Protein AF-A0A519F3B3-F1 (afdb_monomer)

pLDDT: mean 84.12, std 11.93, range [43.03, 96.81]

Foldseek 3Di:
DQDQLDPVSVVVCVVCVVVVHHDDPVSCVVVVCVVVVVVVVVVVVVVVVVVVCVVCVVVVVVVVVPDCVVVVVVVLVVVLVVQCVPPVDPVSNVVVVVVVVVLVVCVVVVHDVVVVVVCVVVVVVVVSNVVVQCVVVVNDPCSCVVDVVSVVVSVVVVCVVCVVVVVVVVCVVDDPPPPPPPPDDDDD

Mean predicted aligned error: 11.45 Å

Radius of gyration: 26.08 Å; Cα contacts (8 Å, |Δi|>4): 53; chains: 1; bounding box: 52×55×77 Å

Solvent-accessible surface area (backbone atoms only — not comparable to full-atom values): 10985 Å² total; per-residue (Å²): 124,100,68,58,93,41,74,67,51,38,51,52,52,50,52,35,47,75,73,72,43,63,91,54,80,62,35,65,70,78,39,42,69,61,53,52,48,52,54,50,46,53,56,51,46,51,54,51,47,49,54,51,49,67,68,42,47,63,60,58,58,52,59,72,72,54,61,61,86,60,50,52,60,51,51,52,50,52,50,40,51,55,43,25,69,76,74,73,36,73,64,43,38,54,49,50,53,51,52,49,53,51,50,51,51,37,55,75,68,73,45,67,60,67,65,52,54,50,49,58,62,50,45,56,55,50,50,54,51,49,52,50,52,29,62,75,44,77,67,46,74,60,62,56,53,68,39,76,67,46,27,50,53,49,50,51,51,51,50,62,72,43,37,73,58,52,51,53,52,50,52,70,71,49,70,81,78,76,79,87,78,86,84,83,78,81,91,126

Sequence (188 aa)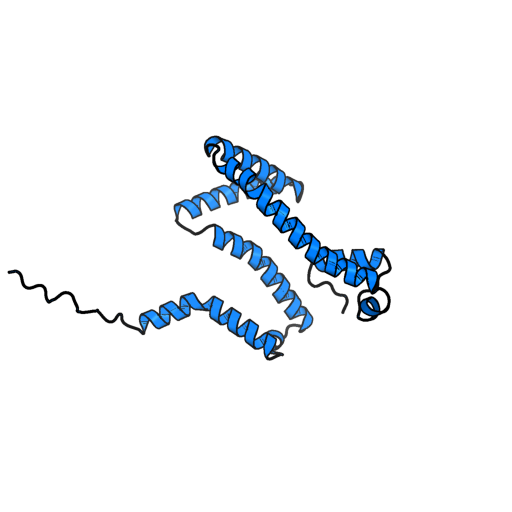:
LGIPGSPTAAVLLGGLLIWGLQPGPLLFTEQKDFVWGLIASMYLGNLAGLIVVLTTVPLFASILRIPFSIIAPIIVVICAIGAYTVHTALLDIWLMMLFGVIGYAFKKLDYPLAPLVLALVLGDKAEDAFRQSMLLSQGELSIMVANPLVGSITGLALILLFWPLISRLLAKVRQPKQNSFAAEQPVD

Structure (mmCIF, N/CA/C/O backbone):
data_AF-A0A519F3B3-F1
#
_entry.id   AF-A0A519F3B3-F1
#
loop_
_atom_site.group_PDB
_atom_site.id
_atom_site.type_symbol
_atom_site.label_atom_id
_atom_site.label_alt_id
_atom_site.label_comp_id
_atom_site.label_asym_id
_atom_site.label_entity_id
_atom_site.label_seq_id
_atom_site.pdbx_PDB_ins_code
_atom_site.Cartn_x
_atom_site.Cartn_y
_atom_site.Cartn_z
_atom_site.occupancy
_atom_site.B_iso_or_equiv
_atom_site.auth_seq_id
_atom_site.auth_comp_id
_atom_site.auth_asym_id
_atom_site.auth_atom_id
_atom_site.pdbx_PDB_model_num
ATOM 1 N N . LEU A 1 1 ? 15.326 -3.153 -22.130 1.00 43.03 1 LEU A N 1
ATOM 2 C CA . LEU A 1 1 ? 14.376 -2.685 -23.165 1.00 43.03 1 LEU A CA 1
ATOM 3 C C . LEU A 1 1 ? 13.486 -1.651 -22.503 1.00 43.03 1 LEU A C 1
ATOM 5 O O . LEU A 1 1 ? 12.912 -2.001 -21.486 1.00 43.03 1 LEU A O 1
ATOM 9 N N . GLY A 1 2 ? 13.428 -0.411 -22.994 1.00 49.38 2 GLY A N 1
ATOM 10 C CA . GLY A 1 2 ? 12.681 0.712 -22.396 1.00 49.38 2 GLY A CA 1
ATOM 11 C C . GLY A 1 2 ? 11.152 0.564 -22.391 1.00 49.38 2 GLY A C 1
ATOM 12 O O . GLY A 1 2 ? 10.451 1.531 -22.659 1.00 49.38 2 GLY A O 1
ATOM 13 N N . ILE A 1 3 ? 10.642 -0.638 -22.121 1.00 60.22 3 ILE A N 1
ATOM 14 C CA . ILE A 1 3 ? 9.231 -0.922 -21.894 1.00 60.22 3 ILE A CA 1
ATOM 15 C C . ILE A 1 3 ? 9.017 -0.817 -20.381 1.00 60.22 3 ILE A C 1
ATOM 17 O O . ILE A 1 3 ? 9.560 -1.638 -19.634 1.00 60.22 3 ILE A O 1
ATOM 21 N N . PRO A 1 4 ? 8.302 0.209 -19.903 1.00 63.72 4 PRO A N 1
ATOM 22 C CA . PRO A 1 4 ? 8.045 0.350 -18.482 1.00 63.72 4 PRO A CA 1
ATOM 23 C C . PRO A 1 4 ? 7.167 -0.806 -17.991 1.00 63.72 4 PRO A C 1
ATOM 25 O O . PRO A 1 4 ? 6.087 -1.042 -18.519 1.00 63.72 4 PRO A O 1
ATOM 28 N N . GLY A 1 5 ? 7.642 -1.519 -16.968 1.00 65.69 5 GLY A N 1
ATOM 29 C CA . GLY A 1 5 ? 6.916 -2.625 -16.327 1.00 65.69 5 GLY A CA 1
ATOM 30 C C . GLY A 1 5 ? 5.916 -2.186 -15.254 1.00 65.69 5 GLY A C 1
ATOM 31 O O . GLY A 1 5 ? 5.376 -3.008 -14.528 1.00 65.69 5 GLY A O 1
ATOM 32 N N . SER A 1 6 ? 5.717 -0.881 -15.081 1.00 76.12 6 SER A N 1
ATOM 33 C CA . SER A 1 6 ? 4.687 -0.336 -14.205 1.00 76.12 6 SER A CA 1
ATOM 34 C C . SER A 1 6 ? 4.333 1.092 -14.632 1.00 76.12 6 SER A C 1
ATOM 36 O O . SER A 1 6 ? 5.176 1.784 -15.217 1.00 76.12 6 SER A O 1
ATOM 38 N N . PRO A 1 7 ? 3.126 1.586 -14.303 1.00 72.69 7 PRO A N 1
ATOM 39 C CA . PRO A 1 7 ? 2.740 2.971 -14.572 1.00 72.69 7 PRO A CA 1
ATOM 40 C C . PRO A 1 7 ? 3.710 3.988 -13.954 1.00 72.69 7 PRO A C 1
ATOM 42 O O . PRO A 1 7 ? 4.046 4.993 -14.571 1.00 72.69 7 PRO A O 1
ATOM 45 N N . THR A 1 8 ? 4.232 3.707 -12.757 1.00 79.50 8 THR A N 1
ATOM 46 C CA . THR A 1 8 ? 5.204 4.579 -12.085 1.00 79.50 8 THR A CA 1
ATOM 47 C C . THR A 1 8 ? 6.551 4.601 -12.802 1.00 79.50 8 THR A C 1
ATOM 49 O O . THR A 1 8 ? 7.133 5.671 -12.973 1.00 79.50 8 THR A O 1
ATOM 52 N N . ALA A 1 9 ? 7.026 3.450 -13.289 1.00 79.25 9 ALA A N 1
ATOM 53 C CA . ALA A 1 9 ? 8.230 3.383 -14.109 1.00 79.25 9 ALA A CA 1
ATOM 54 C C . ALA A 1 9 ? 8.042 4.123 -15.443 1.00 79.25 9 ALA A C 1
ATOM 56 O O . ALA A 1 9 ? 8.971 4.786 -15.895 1.00 79.25 9 ALA A O 1
ATOM 57 N N . ALA A 1 10 ? 6.845 4.071 -16.040 1.00 80.19 10 ALA A N 1
ATOM 58 C CA . ALA A 1 10 ? 6.519 4.808 -17.261 1.00 80.19 10 ALA A CA 1
ATOM 59 C C . ALA A 1 10 ? 6.577 6.324 -17.049 1.00 80.19 10 ALA A C 1
ATOM 61 O O . ALA A 1 10 ? 7.158 7.031 -17.868 1.00 80.19 10 ALA A O 1
ATOM 62 N N . VAL A 1 11 ? 6.033 6.817 -15.932 1.00 81.56 11 VAL A N 1
ATOM 63 C CA . VAL A 1 11 ? 6.078 8.243 -15.576 1.00 81.56 11 VAL A CA 1
ATOM 64 C C . VAL A 1 11 ? 7.511 8.708 -15.321 1.00 81.56 11 VAL A C 1
ATOM 66 O O . VAL A 1 11 ? 7.902 9.754 -15.830 1.00 81.56 11 VAL A O 1
ATOM 69 N N . LEU A 1 12 ? 8.320 7.930 -14.594 1.00 82.88 12 LEU A N 1
ATOM 70 C CA . LEU A 1 12 ? 9.732 8.265 -14.370 1.00 82.88 12 LEU A CA 1
ATOM 71 C C . LEU A 1 12 ? 10.535 8.261 -15.675 1.00 82.88 12 LEU A C 1
ATOM 73 O O . LEU A 1 12 ? 11.340 9.161 -15.903 1.00 82.88 12 LEU A O 1
ATOM 77 N N . LEU A 1 13 ? 10.291 7.282 -16.547 1.00 82.38 13 LEU A N 1
ATOM 78 C CA . LEU A 1 13 ? 10.943 7.182 -17.850 1.00 82.38 13 LEU A CA 1
ATOM 79 C C . LEU A 1 13 ? 10.521 8.338 -18.768 1.00 82.38 13 LEU A C 1
ATOM 81 O O . LEU A 1 13 ? 11.375 8.953 -19.398 1.00 82.38 13 LEU A O 1
ATOM 85 N N . GLY A 1 14 ? 9.236 8.700 -18.774 1.00 80.62 14 GLY A N 1
ATOM 86 C CA . GLY A 1 14 ? 8.726 9.886 -19.461 1.00 80.62 14 GLY A CA 1
ATOM 87 C C . GLY A 1 14 ? 9.339 11.180 -18.925 1.00 80.62 14 GLY A C 1
ATOM 88 O O . GLY A 1 14 ? 9.781 12.014 -19.708 1.00 80.62 14 GLY A O 1
ATOM 89 N N . GLY A 1 15 ? 9.452 11.316 -17.602 1.00 83.69 15 GLY A N 1
ATOM 90 C CA . GLY A 1 15 ? 10.130 12.437 -16.954 1.00 83.69 15 GLY A CA 1
ATOM 91 C C . GLY A 1 15 ? 11.590 12.551 -17.386 1.00 83.69 15 GLY A C 1
ATOM 92 O O . GLY A 1 15 ? 12.006 13.606 -17.839 1.00 83.69 15 GLY A O 1
ATOM 93 N N . LEU A 1 16 ? 12.360 11.465 -17.342 1.00 84.56 16 LEU A N 1
ATOM 94 C CA . LEU A 1 16 ? 13.758 11.460 -17.794 1.00 84.56 16 LEU A CA 1
ATOM 95 C C . LEU A 1 16 ? 13.885 11.873 -19.269 1.00 84.56 16 LEU A C 1
ATOM 97 O O . LEU A 1 16 ? 14.701 12.733 -19.600 1.00 84.56 16 LEU A O 1
ATOM 101 N N . LEU A 1 17 ? 13.026 11.334 -20.138 1.00 83.62 17 LEU A N 1
ATOM 102 C CA . LEU A 1 17 ? 13.028 11.661 -21.565 1.00 83.62 17 LEU A CA 1
ATOM 103 C C . LEU A 1 17 ? 12.669 13.129 -21.846 1.00 83.62 17 LEU A C 1
ATOM 105 O O . LEU A 1 17 ? 13.271 13.723 -22.738 1.00 83.62 17 LEU A O 1
ATOM 109 N N . ILE A 1 18 ? 11.749 13.735 -21.082 1.00 84.12 18 ILE A N 1
ATOM 110 C CA . ILE A 1 18 ? 11.408 15.170 -21.198 1.00 84.12 18 ILE A CA 1
ATOM 111 C C . ILE A 1 18 ? 12.631 16.053 -20.926 1.00 84.12 18 ILE A C 1
ATOM 113 O O . ILE A 1 18 ? 12.808 17.083 -21.571 1.00 84.12 18 ILE A O 1
ATOM 117 N N . TRP A 1 19 ? 13.499 15.635 -20.006 1.00 78.06 19 TRP A N 1
ATOM 118 C CA . TRP A 1 19 ? 14.736 16.341 -19.670 1.00 78.06 19 TRP A CA 1
ATOM 119 C C . TRP A 1 19 ? 15.914 15.954 -20.582 1.00 78.06 19 TRP A C 1
ATOM 121 O O . TRP A 1 19 ? 17.057 16.307 -20.299 1.00 78.06 19 TRP A O 1
ATOM 131 N N . GLY A 1 20 ? 15.656 15.225 -21.675 1.00 78.19 20 GLY A N 1
ATOM 132 C CA . GLY A 1 20 ? 16.677 14.778 -22.628 1.00 78.19 20 GLY A CA 1
ATOM 133 C C . GLY A 1 20 ? 17.597 13.678 -22.088 1.00 78.19 20 GLY A C 1
ATOM 134 O O . GLY A 1 20 ? 18.612 13.364 -22.708 1.00 78.19 20 GLY A O 1
ATOM 135 N N . LEU A 1 21 ? 17.262 13.083 -20.941 1.00 79.56 21 LEU A N 1
ATOM 136 C CA . LEU A 1 21 ? 18.050 12.044 -20.290 1.00 79.56 21 LEU A CA 1
ATOM 137 C C . LEU A 1 21 ? 17.614 10.675 -20.813 1.00 79.56 21 LEU A C 1
ATOM 139 O O . LEU A 1 21 ? 16.520 10.191 -20.517 1.00 79.56 21 LEU A O 1
ATOM 143 N N . GLN A 1 22 ? 18.477 10.033 -21.600 1.00 77.94 22 GLN A N 1
ATOM 144 C CA . GLN A 1 22 ? 18.171 8.731 -22.181 1.00 77.94 22 GLN A CA 1
ATOM 145 C C . GLN A 1 22 ? 18.505 7.609 -21.179 1.00 77.94 22 GLN A C 1
ATOM 147 O O . GLN A 1 22 ? 19.667 7.449 -20.800 1.00 77.94 22 GLN A O 1
ATOM 152 N N . PRO A 1 23 ? 17.516 6.822 -20.719 1.00 70.56 23 PRO A N 1
ATOM 153 C CA . PRO A 1 23 ? 17.745 5.777 -19.729 1.00 70.56 23 PRO A CA 1
ATOM 154 C C . PRO A 1 23 ? 18.608 4.653 -20.318 1.00 70.56 23 PRO A C 1
ATOM 156 O O . PRO A 1 23 ? 18.285 4.070 -21.352 1.00 70.56 23 PRO A O 1
ATOM 159 N N . GLY A 1 24 ? 19.708 4.328 -19.640 1.00 78.25 24 GLY A N 1
ATOM 160 C CA . GLY A 1 24 ? 20.635 3.275 -20.050 1.00 78.25 24 GLY A CA 1
ATOM 161 C C . GLY A 1 24 ? 21.959 3.340 -19.285 1.00 78.25 24 GLY A C 1
ATOM 162 O O . GLY A 1 24 ? 22.147 4.245 -18.471 1.00 78.25 24 GLY A O 1
ATOM 163 N N . PRO A 1 25 ? 22.902 2.417 -19.545 1.00 75.25 25 PRO A N 1
ATOM 164 C CA . PRO A 1 25 ? 24.216 2.415 -18.893 1.00 75.25 25 PRO A CA 1
ATOM 165 C C . PRO A 1 25 ? 24.985 3.729 -19.096 1.00 75.25 25 PRO A C 1
ATOM 167 O O . PRO A 1 25 ? 25.685 4.179 -18.196 1.00 75.25 25 PRO A O 1
ATOM 170 N N . LEU A 1 26 ? 24.782 4.375 -20.252 1.00 79.88 26 LEU A N 1
ATOM 171 C CA . LEU A 1 26 ? 25.375 5.667 -20.604 1.00 79.88 26 LEU A CA 1
ATOM 172 C C . LEU A 1 26 ? 24.904 6.816 -19.698 1.00 79.88 26 LEU A C 1
ATOM 174 O O . LEU A 1 26 ? 25.650 7.760 -19.470 1.00 79.88 26 LEU A O 1
ATOM 178 N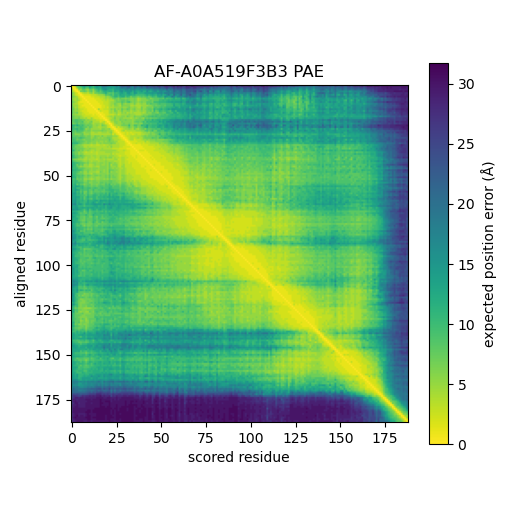 N . LEU A 1 27 ? 23.705 6.733 -19.111 1.00 80.88 27 LEU A N 1
ATOM 179 C CA . LEU A 1 27 ? 23.217 7.757 -18.182 1.00 80.88 27 LEU A CA 1
ATOM 180 C C . LEU A 1 27 ? 24.086 7.829 -16.917 1.00 80.88 27 LEU A C 1
ATOM 182 O O . LEU A 1 27 ? 24.347 8.908 -16.394 1.00 80.88 27 LEU A O 1
ATOM 186 N N . PHE A 1 28 ? 24.586 6.679 -16.458 1.00 79.94 28 PHE A N 1
ATOM 187 C CA . PHE A 1 28 ? 25.476 6.588 -15.299 1.00 79.94 28 PHE A CA 1
ATOM 188 C C . PHE A 1 28 ? 26.890 7.102 -15.597 1.00 79.94 28 PHE A C 1
ATOM 190 O O . PHE A 1 28 ? 27.638 7.389 -14.663 1.00 79.94 28 PHE A O 1
ATOM 197 N N . THR A 1 29 ? 27.279 7.211 -16.872 1.00 81.38 29 THR A N 1
ATOM 198 C CA . THR A 1 29 ? 28.599 7.716 -17.273 1.00 81.38 29 THR A CA 1
ATOM 199 C C . THR A 1 29 ? 28.565 9.194 -17.637 1.00 81.38 29 THR A C 1
ATOM 201 O O . THR A 1 29 ? 29.433 9.933 -17.175 1.00 81.38 29 THR A O 1
ATOM 204 N N . GLU A 1 30 ? 27.561 9.616 -18.407 1.00 83.25 30 GLU A N 1
ATOM 205 C CA . GLU A 1 30 ? 27.404 10.984 -18.920 1.00 83.25 30 GLU A CA 1
ATOM 206 C C . GLU A 1 30 ? 26.783 11.934 -17.884 1.00 83.25 30 GLU A C 1
ATOM 208 O O . GLU A 1 30 ? 27.134 13.106 -17.829 1.00 83.25 30 GLU A O 1
ATOM 213 N N . GLN A 1 31 ? 25.869 11.444 -17.037 1.00 83.25 31 GLN A N 1
ATOM 214 C CA . GLN A 1 31 ? 25.042 12.268 -16.140 1.00 83.25 31 GLN A CA 1
ATOM 215 C C . GLN A 1 31 ? 25.157 11.801 -14.678 1.00 83.25 31 GLN A C 1
ATOM 217 O O . GLN A 1 31 ? 24.166 11.557 -13.984 1.00 83.25 31 GLN A O 1
ATOM 222 N N . LYS A 1 32 ? 26.402 11.664 -14.200 1.00 83.38 32 LYS A N 1
ATOM 223 C CA . LYS A 1 32 ? 26.739 11.143 -12.860 1.00 83.38 32 LYS A CA 1
ATOM 224 C C . LYS A 1 32 ? 26.100 11.938 -11.724 1.00 83.38 32 LYS A C 1
ATOM 226 O O . LYS A 1 32 ? 25.520 11.330 -10.827 1.00 83.38 32 LYS A O 1
ATOM 231 N N . ASP A 1 33 ? 26.185 13.265 -11.772 1.00 85.81 33 ASP A N 1
ATOM 232 C CA . ASP A 1 33 ? 25.675 14.134 -10.704 1.00 85.81 33 ASP A CA 1
ATOM 233 C C . ASP A 1 33 ? 24.156 14.028 -10.561 1.00 85.81 33 ASP A C 1
ATOM 235 O O . ASP A 1 33 ? 23.635 13.958 -9.449 1.00 85.81 33 ASP A O 1
ATOM 239 N N . PHE A 1 34 ? 23.437 13.929 -11.682 1.00 86.12 34 PHE A N 1
ATOM 240 C CA . PHE A 1 34 ? 21.991 13.739 -11.671 1.00 86.12 34 PHE A CA 1
ATOM 241 C C . PHE A 1 34 ? 21.604 12.382 -11.073 1.00 86.12 34 PHE A C 1
ATOM 243 O O . PHE A 1 34 ? 20.753 12.316 -10.187 1.00 86.12 34 PHE A O 1
ATOM 250 N N . VAL A 1 35 ? 22.236 11.293 -11.524 1.00 86.12 35 VAL A N 1
ATOM 251 C CA . VAL A 1 35 ? 21.897 9.939 -11.062 1.00 86.12 35 VAL A CA 1
ATOM 252 C C . VAL A 1 35 ? 22.221 9.760 -9.579 1.00 86.12 35 VAL A C 1
ATOM 254 O O . VAL A 1 35 ? 21.376 9.284 -8.819 1.00 86.12 35 VAL A O 1
ATOM 257 N N . TRP A 1 36 ? 23.411 10.174 -9.139 1.00 88.25 36 TRP A N 1
ATOM 258 C CA . TRP A 1 36 ? 23.784 10.092 -7.726 1.00 88.25 36 TRP A CA 1
ATOM 259 C C . TRP A 1 36 ? 22.993 11.071 -6.859 1.00 88.25 36 TRP A C 1
ATOM 261 O O . TRP A 1 36 ? 22.637 10.715 -5.737 1.00 88.25 36 TRP A O 1
ATOM 271 N N . GLY A 1 37 ? 22.634 12.246 -7.381 1.00 89.94 37 GLY A N 1
ATOM 272 C CA . GLY A 1 37 ? 21.720 13.178 -6.724 1.00 89.94 37 GLY A CA 1
ATOM 273 C C . GLY A 1 37 ? 20.314 12.599 -6.540 1.00 89.94 37 GLY A C 1
ATOM 274 O O . GLY A 1 37 ? 19.732 12.737 -5.465 1.00 89.94 37 GLY A O 1
ATOM 275 N N . LEU A 1 38 ? 19.785 11.888 -7.542 1.00 87.50 38 LEU A N 1
ATOM 276 C CA . LEU A 1 38 ? 18.494 11.196 -7.465 1.00 87.50 38 LEU A CA 1
ATOM 277 C C . LEU A 1 38 ? 18.524 10.046 -6.447 1.00 87.50 38 LEU A C 1
ATOM 279 O O . LEU A 1 38 ? 17.603 9.898 -5.646 1.00 87.50 38 LEU A O 1
ATOM 283 N N . ILE A 1 39 ? 19.592 9.245 -6.444 1.00 89.31 39 ILE A N 1
ATOM 284 C CA . ILE A 1 39 ? 19.761 8.164 -5.464 1.00 89.31 39 ILE A CA 1
ATOM 285 C C . ILE A 1 39 ? 19.872 8.754 -4.051 1.00 89.31 39 ILE A C 1
ATOM 287 O O . ILE A 1 39 ? 19.152 8.327 -3.147 1.00 89.31 39 ILE A O 1
ATOM 291 N N . ALA A 1 40 ? 20.721 9.766 -3.856 1.00 93.06 40 ALA A N 1
ATOM 292 C CA . ALA A 1 40 ? 20.903 10.428 -2.567 1.00 93.06 40 ALA A CA 1
ATOM 293 C C . ALA A 1 40 ? 19.609 11.092 -2.065 1.00 93.06 40 ALA A C 1
ATOM 295 O O . ALA A 1 40 ? 19.294 10.989 -0.878 1.00 93.06 40 ALA A O 1
ATOM 296 N N . SER A 1 41 ? 18.824 11.717 -2.950 1.00 93.06 41 SER A N 1
ATOM 297 C CA . SER A 1 41 ? 17.543 12.330 -2.583 1.00 93.06 41 SER A CA 1
ATOM 298 C C . SER A 1 41 ? 16.499 11.297 -2.168 1.00 93.06 41 SER A C 1
ATOM 300 O O . SER A 1 41 ? 15.707 11.579 -1.274 1.00 93.06 41 SER A O 1
ATOM 302 N N . MET A 1 42 ? 16.528 10.080 -2.720 1.00 91.19 42 MET A N 1
ATOM 303 C CA . MET A 1 42 ? 15.652 8.993 -2.277 1.00 91.19 42 MET A CA 1
ATOM 304 C C . MET A 1 42 ? 15.979 8.554 -0.840 1.00 91.19 42 MET A C 1
ATOM 306 O O . MET A 1 42 ? 15.074 8.350 -0.029 1.00 91.19 42 MET A O 1
ATOM 310 N N . TYR A 1 43 ? 17.265 8.463 -0.484 1.00 95.06 43 TYR A N 1
ATOM 311 C CA . TYR A 1 43 ? 17.681 8.176 0.895 1.00 95.06 43 TYR A CA 1
ATOM 312 C C . TYR A 1 43 ? 17.341 9.320 1.852 1.00 95.06 43 TYR A C 1
ATOM 314 O O . TYR A 1 43 ? 16.779 9.084 2.924 1.00 95.06 43 TYR A O 1
ATOM 322 N N . LEU A 1 44 ? 17.630 10.559 1.454 1.00 96.19 44 LEU A N 1
ATOM 323 C CA . LEU A 1 44 ? 17.318 11.742 2.252 1.00 96.19 44 LEU A CA 1
ATOM 324 C C . LEU A 1 44 ? 15.802 11.916 2.418 1.00 96.19 44 LEU A C 1
ATOM 326 O O . LEU A 1 44 ? 15.339 12.239 3.507 1.00 96.19 44 LEU A O 1
ATOM 330 N N . GLY A 1 45 ? 15.027 11.620 1.376 1.00 95.75 45 GLY A N 1
ATOM 331 C CA . GLY A 1 45 ? 13.568 11.614 1.388 1.00 95.75 45 GLY A CA 1
ATOM 332 C C . GLY A 1 45 ? 12.993 10.575 2.346 1.00 95.75 45 GLY A C 1
ATOM 333 O O . GLY A 1 45 ? 12.065 10.892 3.083 1.00 95.75 45 GLY A O 1
ATOM 334 N N . ASN A 1 46 ? 13.576 9.374 2.423 1.00 95.75 46 ASN A N 1
ATOM 335 C CA . ASN A 1 46 ? 13.187 8.383 3.433 1.00 95.75 46 ASN A CA 1
ATOM 336 C C . ASN A 1 46 ? 13.490 8.865 4.859 1.00 95.75 46 ASN 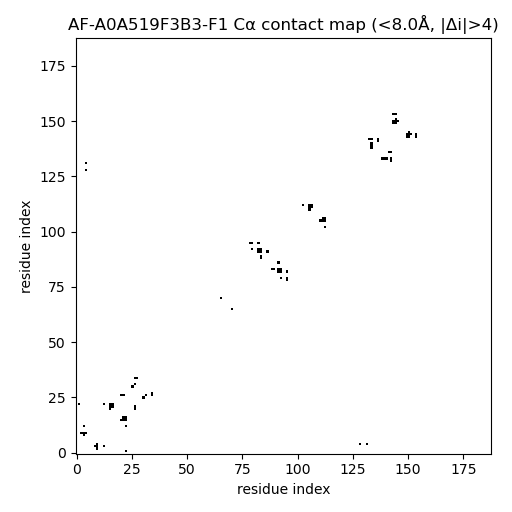A C 1
ATOM 338 O O . ASN A 1 46 ? 12.670 8.674 5.755 1.00 95.75 46 ASN A O 1
ATOM 342 N N . LEU A 1 47 ? 14.633 9.523 5.075 1.00 96.75 47 LEU A N 1
ATOM 343 C CA . LEU A 1 47 ? 14.986 10.078 6.383 1.00 96.75 47 LEU A CA 1
ATOM 344 C C . LEU A 1 47 ? 14.050 11.229 6.784 1.00 96.75 47 LEU A C 1
ATOM 346 O O . LEU A 1 47 ? 13.538 11.255 7.902 1.00 96.75 47 LEU A O 1
ATOM 350 N N . ALA A 1 48 ? 13.777 12.151 5.861 1.00 96.75 48 ALA A N 1
ATOM 351 C CA . ALA A 1 48 ? 12.808 13.222 6.062 1.00 96.75 48 ALA A CA 1
ATOM 352 C C . ALA A 1 48 ? 11.399 12.657 6.301 1.00 96.75 48 ALA A C 1
ATOM 354 O O . ALA A 1 48 ? 10.707 13.083 7.223 1.00 96.75 48 ALA A O 1
ATOM 355 N N . GLY A 1 49 ? 11.002 11.647 5.525 1.00 96.31 49 GLY A N 1
ATOM 356 C CA . GLY A 1 49 ? 9.740 10.932 5.679 1.00 96.31 49 GLY A CA 1
ATOM 357 C C . GLY A 1 49 ? 9.611 10.286 7.053 1.00 96.31 49 GLY A C 1
ATOM 358 O O . GLY A 1 49 ? 8.575 10.435 7.693 1.00 96.31 49 GLY A O 1
ATOM 359 N N . LEU A 1 50 ? 10.671 9.652 7.560 1.00 96.19 50 LEU A N 1
ATOM 360 C CA . LEU A 1 50 ? 10.703 9.102 8.915 1.00 96.19 50 LEU A CA 1
ATOM 361 C C . LEU A 1 50 ? 10.444 10.190 9.965 1.00 96.19 50 LEU A C 1
ATOM 363 O O . LEU A 1 50 ? 9.609 9.995 10.845 1.00 96.19 50 LEU A O 1
ATOM 367 N N . ILE A 1 51 ? 11.107 11.344 9.856 1.00 96.81 51 ILE A N 1
ATOM 368 C CA . ILE A 1 51 ? 10.909 12.471 10.782 1.00 96.81 51 ILE A CA 1
ATOM 369 C C . ILE A 1 51 ? 9.456 12.965 10.722 1.00 96.81 51 ILE A C 1
ATOM 371 O O . ILE A 1 51 ? 8.813 13.128 11.762 1.00 96.81 51 ILE A O 1
ATOM 375 N N . VAL A 1 52 ? 8.910 13.157 9.519 1.00 96.62 52 VAL A N 1
ATOM 376 C CA . VAL A 1 52 ? 7.522 13.605 9.314 1.00 96.62 52 VAL A CA 1
ATOM 377 C C . VAL A 1 52 ? 6.523 12.594 9.878 1.00 96.62 52 VAL A C 1
ATOM 379 O O . VAL A 1 52 ? 5.589 12.975 10.582 1.00 96.62 52 VAL A O 1
ATOM 382 N N . VAL A 1 53 ? 6.725 11.299 9.636 1.00 95.94 53 VAL A N 1
ATOM 383 C CA . VAL A 1 53 ? 5.862 10.245 10.181 1.00 95.94 53 VAL A CA 1
ATOM 384 C C . VAL A 1 53 ? 5.924 10.252 11.707 1.00 95.94 53 VAL A C 1
ATOM 386 O O . VAL A 1 53 ? 4.878 10.348 12.342 1.00 95.94 53 VAL A O 1
ATOM 389 N N . LEU A 1 54 ? 7.114 10.234 12.314 1.00 95.38 54 LEU A N 1
ATOM 390 C CA . LEU A 1 54 ? 7.260 10.207 13.776 1.00 95.38 54 LEU A CA 1
ATOM 391 C C . LEU A 1 54 ? 6.639 11.435 14.458 1.00 95.38 54 LEU A C 1
ATOM 393 O O . LEU A 1 54 ? 6.008 11.305 15.506 1.00 95.38 54 LEU A O 1
ATOM 397 N N . THR A 1 55 ? 6.772 12.614 13.849 1.00 95.19 55 THR A N 1
ATOM 398 C CA . THR A 1 55 ? 6.179 13.861 14.363 1.00 95.19 55 THR A CA 1
ATOM 399 C C . THR A 1 55 ? 4.663 13.930 14.172 1.00 95.19 55 THR A C 1
ATOM 401 O O . THR A 1 55 ? 3.974 14.499 15.017 1.00 95.19 55 THR A O 1
ATOM 404 N N . THR A 1 56 ? 4.116 13.314 13.118 1.00 95.38 56 THR A N 1
ATOM 405 C CA . THR A 1 56 ? 2.674 13.375 12.803 1.00 95.38 56 THR A CA 1
ATOM 406 C C . THR A 1 56 ? 1.869 12.224 13.422 1.00 95.38 56 THR A C 1
ATOM 408 O O . THR A 1 56 ? 0.679 12.382 13.695 1.00 95.38 56 THR A O 1
ATOM 411 N N . VAL A 1 57 ? 2.488 11.078 13.729 1.00 95.44 57 VAL A N 1
ATOM 412 C CA . VAL A 1 57 ? 1.850 9.951 14.443 1.00 95.44 57 VAL A CA 1
ATOM 413 C C . VAL A 1 57 ? 1.041 10.377 15.682 1.00 95.44 57 VAL A C 1
ATOM 415 O O . VAL A 1 57 ? -0.109 9.943 15.784 1.00 95.44 57 VAL A O 1
ATOM 418 N N . PRO A 1 58 ? 1.536 11.232 16.606 1.00 91.19 58 PRO A N 1
ATOM 419 C CA . PRO A 1 58 ? 0.738 11.651 17.761 1.00 91.19 58 PRO A CA 1
ATOM 420 C C . PRO A 1 58 ? -0.504 12.467 17.373 1.00 91.19 58 PRO A C 1
ATOM 422 O O . PRO A 1 58 ? -1.538 12.352 18.034 1.00 91.19 58 PRO A O 1
ATOM 425 N N . LEU A 1 59 ? -0.438 13.247 16.288 1.00 91.88 59 LEU A N 1
ATOM 426 C CA . LEU A 1 59 ? -1.583 14.001 15.777 1.00 91.88 59 LEU A CA 1
ATOM 427 C C . LEU A 1 59 ? -2.674 13.047 15.273 1.00 91.88 59 LEU A C 1
ATOM 429 O O . LEU A 1 59 ? -3.831 13.166 15.677 1.00 91.88 59 LEU A O 1
ATOM 433 N N . PHE A 1 60 ? -2.302 12.053 14.462 1.00 88.56 60 PHE A N 1
ATOM 434 C CA . PHE A 1 60 ? -3.241 11.040 13.968 1.00 88.56 60 PHE A CA 1
ATOM 435 C C . PHE A 1 60 ? -3.801 10.163 15.092 1.00 88.56 60 PHE A C 1
ATOM 437 O O . PHE A 1 60 ? -4.994 9.861 15.104 1.00 88.56 60 PHE A O 1
ATOM 444 N N . ALA A 1 61 ? -2.977 9.810 16.081 1.00 89.31 61 ALA A N 1
ATOM 445 C CA . ALA A 1 61 ? -3.426 9.063 17.253 1.00 89.31 61 ALA A CA 1
ATOM 446 C C . ALA A 1 61 ? -4.468 9.839 18.080 1.00 89.31 61 ALA A C 1
ATOM 448 O O . ALA A 1 61 ? -5.351 9.232 18.685 1.00 89.31 61 ALA A O 1
ATOM 449 N N . SER A 1 62 ? -4.407 11.175 18.085 1.00 89.06 62 SER A N 1
ATOM 450 C CA . SER A 1 62 ? -5.401 12.016 18.761 1.00 89.06 62 SER A CA 1
ATOM 451 C C . SER A 1 62 ? -6.784 11.944 18.098 1.00 89.06 62 SER A C 1
ATOM 453 O O . SER A 1 62 ? -7.796 11.931 18.795 1.00 89.06 62 SER A O 1
ATOM 455 N N . ILE A 1 63 ? -6.850 11.804 16.767 1.00 88.25 63 ILE A N 1
ATOM 456 C CA . ILE A 1 63 ? -8.120 11.694 16.022 1.00 88.25 63 ILE A CA 1
ATOM 457 C C . ILE A 1 63 ? -8.920 10.464 16.474 1.00 88.25 63 ILE A C 1
ATOM 459 O O . ILE A 1 63 ? -10.139 10.538 16.597 1.00 88.25 63 ILE A O 1
ATOM 463 N N . LEU A 1 64 ? -8.244 9.360 16.811 1.00 85.81 64 LEU A N 1
ATOM 464 C CA . LEU A 1 64 ? -8.878 8.132 17.311 1.00 85.81 64 LEU A CA 1
ATOM 465 C C . LEU A 1 64 ? -9.582 8.307 18.670 1.00 85.81 64 LEU A C 1
ATOM 467 O O . LEU A 1 64 ? -10.364 7.443 19.057 1.00 85.81 64 LEU A O 1
ATOM 471 N N . ARG A 1 65 ? -9.325 9.403 19.399 1.00 88.38 65 ARG A N 1
ATOM 472 C CA . ARG A 1 65 ? -10.002 9.711 20.672 1.00 88.38 65 ARG A CA 1
ATOM 473 C C . ARG A 1 65 ? -11.397 10.313 20.479 1.00 88.38 65 ARG A C 1
ATOM 475 O O . ARG A 1 65 ? -12.156 10.390 21.442 1.00 88.38 65 ARG A O 1
ATOM 482 N N . ILE A 1 66 ? -11.735 10.762 19.269 1.00 91.69 66 ILE A N 1
ATOM 483 C CA . ILE A 1 66 ? -13.052 11.325 18.951 1.00 91.69 66 ILE A CA 1
ATOM 484 C C . ILE A 1 66 ? -14.084 10.177 18.935 1.00 91.69 66 ILE A C 1
ATOM 486 O O . ILE A 1 66 ? -13.782 9.080 18.460 1.00 91.69 66 ILE A O 1
ATOM 490 N N . PRO A 1 67 ? -15.313 10.373 19.451 1.00 91.38 67 PRO A N 1
ATOM 491 C CA . PRO A 1 67 ? -16.325 9.321 19.449 1.00 91.38 67 PRO A CA 1
ATOM 492 C C . PRO A 1 67 ? -16.639 8.833 18.028 1.00 91.38 67 PRO A C 1
ATOM 494 O O . PRO A 1 67 ? -16.827 9.627 17.101 1.00 91.38 67 PRO A O 1
ATOM 497 N N . PHE A 1 68 ? -16.776 7.512 17.872 1.00 88.12 68 PHE A N 1
ATOM 498 C CA . PHE A 1 68 ? -17.017 6.856 16.579 1.00 88.12 68 PHE A CA 1
ATOM 499 C C . PHE A 1 68 ? -18.255 7.398 15.847 1.00 88.12 68 PHE A C 1
ATOM 501 O O . PHE A 1 68 ? -18.262 7.463 14.622 1.00 88.12 68 PHE A O 1
ATOM 508 N N . SER A 1 69 ? -19.267 7.866 16.587 1.00 93.19 69 SER A N 1
ATOM 509 C CA . SER A 1 69 ? -20.475 8.479 16.019 1.00 93.19 69 SER A CA 1
ATOM 510 C C . SER A 1 69 ? -20.205 9.745 15.195 1.00 93.19 69 SER A C 1
ATOM 512 O O . SER A 1 69 ? -21.036 10.095 14.363 1.00 93.19 69 SER A O 1
ATOM 514 N N . ILE A 1 70 ? -19.079 10.431 15.419 1.00 91.94 70 ILE A N 1
ATOM 515 C CA . ILE A 1 70 ? -18.672 11.624 14.660 1.00 91.94 70 ILE A CA 1
ATOM 516 C C . ILE A 1 70 ? -17.659 11.245 13.577 1.00 91.94 70 ILE A C 1
ATOM 518 O O . ILE A 1 70 ? -17.759 11.711 12.445 1.00 91.94 70 ILE A O 1
ATOM 522 N N . ILE A 1 71 ? -16.701 10.368 13.893 1.00 91.62 71 ILE A N 1
ATOM 523 C CA . ILE A 1 71 ? -15.671 9.957 12.930 1.00 91.62 71 ILE A CA 1
ATOM 524 C C . ILE A 1 71 ? -16.297 9.203 11.747 1.00 91.62 71 ILE A C 1
ATOM 526 O O . ILE A 1 71 ? -15.956 9.474 10.599 1.00 91.62 71 ILE A O 1
ATOM 530 N N . ALA A 1 72 ? -17.223 8.275 12.005 1.00 90.56 72 ALA A N 1
ATOM 531 C CA . ALA A 1 72 ? -17.823 7.438 10.969 1.00 90.56 72 ALA A CA 1
ATOM 532 C C . ALA A 1 72 ? -18.478 8.236 9.820 1.00 90.56 72 ALA A C 1
ATOM 534 O O . ALA A 1 72 ? -18.116 7.982 8.670 1.00 90.56 72 ALA A O 1
ATOM 535 N N . PRO A 1 73 ? -19.377 9.216 10.060 1.00 92.50 73 PRO A N 1
ATOM 536 C CA . PRO A 1 73 ? -19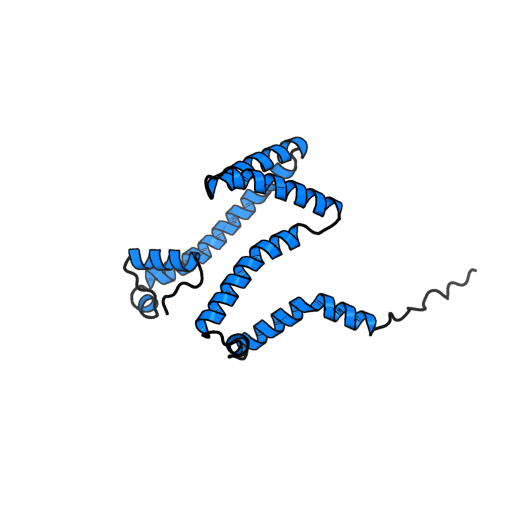.957 10.003 8.972 1.00 92.50 73 PRO A CA 1
ATOM 537 C C . PRO A 1 73 ? -18.915 10.851 8.231 1.00 92.50 73 PRO A C 1
ATOM 539 O O . PRO A 1 73 ? -19.003 10.977 7.012 1.00 92.50 73 PRO A O 1
ATOM 542 N N . ILE A 1 74 ? -17.894 11.373 8.922 1.00 94.00 74 ILE A N 1
ATOM 543 C CA . ILE A 1 74 ? -16.800 12.119 8.279 1.00 94.00 74 ILE A CA 1
ATOM 544 C C . ILE A 1 74 ? -16.018 11.212 7.320 1.00 94.00 74 ILE A C 1
ATOM 546 O O . ILE A 1 74 ? -15.780 11.600 6.178 1.00 94.00 74 ILE A O 1
ATOM 550 N N . ILE A 1 75 ? -15.669 9.991 7.747 1.00 92.94 75 ILE A N 1
ATOM 551 C CA . ILE A 1 75 ? -15.005 8.998 6.887 1.00 92.94 75 ILE A CA 1
ATOM 552 C C . ILE A 1 75 ? -15.865 8.711 5.653 1.00 92.94 75 ILE A C 1
ATOM 554 O O . ILE A 1 75 ? -15.344 8.741 4.544 1.00 92.94 75 ILE A O 1
ATOM 558 N N . VAL A 1 76 ? -17.170 8.476 5.821 1.00 92.88 76 VAL A N 1
ATOM 559 C CA . VAL A 1 76 ? -18.077 8.172 4.699 1.00 92.88 76 VAL A CA 1
ATOM 560 C C . VAL A 1 76 ? -18.119 9.317 3.685 1.00 92.88 76 VAL A C 1
ATOM 562 O O . VAL A 1 76 ? -18.035 9.061 2.486 1.00 92.88 76 VAL A O 1
ATOM 565 N N . VAL A 1 77 ? -18.187 10.571 4.142 1.00 94.12 77 VAL A N 1
ATOM 566 C CA . VAL A 1 77 ? -18.162 11.744 3.250 1.00 94.12 77 VAL A CA 1
ATOM 567 C C . VAL A 1 77 ? -16.830 11.841 2.505 1.00 94.12 77 VAL A C 1
ATOM 569 O O . VAL A 1 77 ? -16.825 12.022 1.289 1.00 94.12 77 VAL A O 1
ATOM 572 N N . ILE A 1 78 ? -15.703 11.675 3.200 1.00 94.44 78 ILE A N 1
ATOM 573 C CA . ILE A 1 78 ? -14.371 11.716 2.576 1.00 94.44 78 ILE A CA 1
ATOM 574 C C . ILE A 1 78 ? -14.213 10.581 1.555 1.00 94.44 78 ILE A C 1
ATOM 576 O O . ILE A 1 78 ? -13.714 10.815 0.455 1.00 94.44 78 ILE A O 1
ATOM 580 N N . CYS A 1 79 ? -14.672 9.370 1.877 1.00 92.25 79 CYS A N 1
ATOM 581 C CA . CYS A 1 79 ? -14.662 8.236 0.956 1.00 92.25 79 CYS A CA 1
ATOM 582 C C . CYS A 1 79 ? -15.542 8.489 -0.274 1.00 92.25 79 CYS A C 1
ATOM 584 O O . CYS A 1 79 ? -15.119 8.161 -1.380 1.00 92.25 79 CYS A O 1
ATOM 586 N N . ALA A 1 80 ? -16.716 9.105 -0.109 1.00 92.62 80 ALA A N 1
ATOM 587 C CA . ALA A 1 80 ? -17.599 9.441 -1.225 1.00 92.62 80 ALA A CA 1
ATOM 588 C C . ALA A 1 80 ? -16.966 10.484 -2.159 1.00 92.62 80 ALA A C 1
ATOM 590 O O . ALA A 1 80 ? -17.012 10.321 -3.378 1.00 92.62 80 ALA A O 1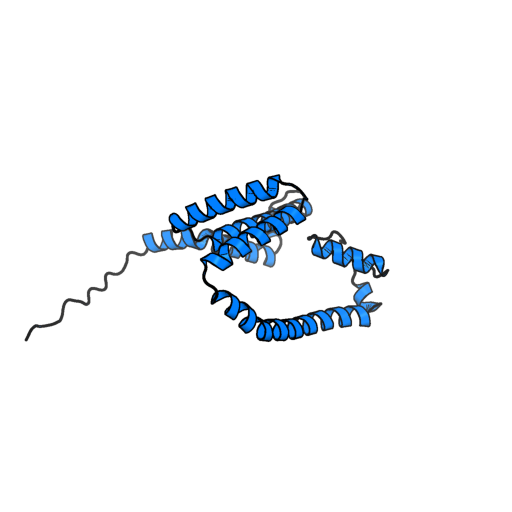
ATOM 591 N N . ILE A 1 81 ? -16.319 11.513 -1.596 1.00 93.69 81 ILE A N 1
ATOM 592 C CA . ILE A 1 81 ? -15.550 12.496 -2.374 1.00 93.69 81 ILE A CA 1
ATOM 593 C C . ILE A 1 81 ? -14.413 11.789 -3.118 1.00 93.69 81 ILE A C 1
ATOM 595 O O . ILE A 1 81 ? -14.279 11.961 -4.326 1.00 93.69 81 ILE A O 1
ATOM 599 N N . GLY A 1 82 ? -13.635 10.952 -2.425 1.00 91.38 82 GLY A N 1
ATOM 600 C CA . GLY A 1 82 ? -12.530 10.205 -3.025 1.00 91.38 82 GLY A CA 1
ATOM 601 C C . GLY A 1 82 ? -12.984 9.316 -4.185 1.00 91.38 82 GLY A C 1
ATOM 602 O O . GLY A 1 82 ? -12.425 9.414 -5.273 1.00 91.38 82 GLY A O 1
ATOM 603 N N . ALA A 1 83 ? -14.041 8.524 -3.992 1.00 91.31 83 ALA A N 1
ATOM 604 C CA . ALA A 1 83 ? -14.612 7.673 -5.036 1.00 91.31 83 ALA A CA 1
ATOM 605 C C . ALA A 1 83 ? -15.073 8.495 -6.249 1.00 91.31 83 ALA A C 1
ATOM 607 O O . ALA A 1 83 ? -14.764 8.153 -7.387 1.00 91.31 83 ALA A O 1
ATOM 608 N N . TYR A 1 84 ? -15.736 9.628 -6.009 1.00 91.81 84 TYR A N 1
ATOM 609 C CA . TYR A 1 84 ? -16.197 10.500 -7.084 1.00 91.81 84 TYR A CA 1
ATOM 610 C C . TYR A 1 84 ? -15.042 11.143 -7.866 1.00 91.81 84 TYR A C 1
ATOM 612 O O . TYR A 1 84 ? -15.133 11.277 -9.080 1.00 91.81 84 TYR A O 1
ATOM 620 N N . THR A 1 85 ? -13.937 11.518 -7.213 1.00 91.94 85 THR A N 1
ATOM 621 C CA . THR A 1 85 ? -12.830 12.229 -7.885 1.00 91.94 85 THR A CA 1
ATOM 622 C C . THR A 1 85 ? -12.062 11.409 -8.922 1.00 91.94 85 THR A C 1
ATOM 624 O O . THR A 1 85 ? -11.422 12.006 -9.783 1.00 91.94 85 THR A O 1
ATOM 627 N N . VAL A 1 86 ? -12.115 10.072 -8.876 1.00 85.69 86 VAL A N 1
ATOM 628 C CA . VAL A 1 86 ? -11.322 9.227 -9.788 1.00 85.69 86 VAL A CA 1
ATOM 629 C C . VAL A 1 86 ? -11.918 9.213 -11.196 1.00 85.69 86 VAL A C 1
ATOM 631 O O . VAL A 1 86 ? -11.207 9.481 -12.162 1.00 85.69 86 VAL A O 1
ATOM 634 N N . HIS A 1 87 ? -13.221 8.942 -11.319 1.00 86.19 87 HIS A N 1
ATOM 635 C CA . HIS A 1 87 ? -13.898 8.834 -12.620 1.00 86.19 87 HIS A CA 1
ATOM 636 C C . HIS A 1 87 ? -15.014 9.865 -12.823 1.00 86.19 87 HIS A C 1
ATOM 638 O O . HIS A 1 87 ? -15.666 9.861 -13.864 1.00 86.19 87 HIS A O 1
ATOM 644 N N . THR A 1 88 ? -15.253 10.756 -11.851 1.00 88.94 88 THR A N 1
ATOM 645 C CA . THR A 1 88 ? -16.356 11.740 -11.871 1.00 88.94 88 THR A CA 1
ATOM 646 C C . THR A 1 88 ? -17.720 11.075 -12.121 1.00 88.94 88 THR A C 1
ATOM 648 O O . THR A 1 88 ? -18.600 11.627 -12.779 1.00 88.94 88 THR A O 1
ATOM 651 N N . ALA A 1 89 ? -17.901 9.852 -11.614 1.00 90.38 89 ALA A N 1
ATOM 652 C CA . ALA A 1 89 ? -19.084 9.034 -11.846 1.00 90.38 89 ALA A CA 1
ATOM 653 C C . ALA A 1 89 ? -19.870 8.825 -10.546 1.00 90.38 89 ALA A C 1
ATOM 655 O O . ALA A 1 89 ? -19.328 8.393 -9.531 1.00 90.38 89 ALA A O 1
ATOM 656 N N . LEU A 1 90 ? -21.186 9.064 -10.582 1.00 90.88 90 LEU A N 1
ATOM 657 C CA . LEU A 1 90 ? -22.071 8.782 -9.439 1.00 90.88 90 LEU A CA 1
ATOM 658 C C . LEU A 1 90 ? -22.184 7.280 -9.134 1.00 90.88 90 LEU A C 1
ATOM 660 O O . LEU A 1 90 ? -22.511 6.902 -8.009 1.00 90.88 90 LEU A O 1
ATOM 664 N N . LEU A 1 91 ? -21.904 6.425 -10.122 1.00 93.19 91 LEU A N 1
ATOM 665 C CA . LEU A 1 91 ? -21.894 4.972 -9.959 1.00 93.19 91 LEU A CA 1
ATOM 666 C C . LEU A 1 91 ? -20.848 4.528 -8.923 1.00 93.19 91 LEU A C 1
ATOM 668 O O . LEU A 1 91 ? -21.132 3.633 -8.130 1.00 93.19 91 LEU A O 1
ATOM 672 N N . ASP A 1 92 ? -19.700 5.205 -8.852 1.00 90.94 92 ASP A N 1
ATOM 673 C CA . ASP A 1 92 ? -18.626 4.884 -7.905 1.00 90.94 92 ASP A CA 1
ATOM 674 C C . ASP A 1 92 ? -19.069 5.113 -6.452 1.00 90.94 92 ASP A C 1
ATOM 676 O O . ASP A 1 92 ? -18.708 4.346 -5.560 1.00 90.94 92 ASP A O 1
ATOM 680 N N . ILE A 1 93 ? -19.934 6.106 -6.209 1.00 92.25 93 ILE A N 1
ATOM 681 C CA . ILE A 1 93 ? -20.530 6.362 -4.888 1.00 92.25 93 ILE A CA 1
ATOM 682 C C . ILE A 1 93 ? -21.517 5.246 -4.515 1.00 92.25 93 ILE A C 1
ATOM 684 O O . ILE A 1 93 ? -21.516 4.763 -3.381 1.00 92.25 93 ILE A O 1
ATOM 688 N N . TRP A 1 94 ? -22.347 4.799 -5.463 1.00 93.06 94 TRP A N 1
ATOM 689 C CA . TRP A 1 94 ? -23.264 3.676 -5.241 1.00 93.06 94 TRP A CA 1
ATOM 690 C C . TRP A 1 94 ? -22.516 2.374 -4.955 1.00 93.06 94 TRP A C 1
ATOM 692 O O . TRP A 1 94 ? -22.876 1.657 -4.018 1.00 93.06 94 TRP A O 1
ATOM 702 N N . LEU A 1 95 ? -21.449 2.094 -5.707 1.00 92.69 95 LEU A N 1
ATOM 703 C CA . LEU A 1 95 ? -20.570 0.955 -5.449 1.00 92.69 95 LEU A CA 1
ATOM 704 C C . LEU A 1 95 ? -19.888 1.077 -4.085 1.00 92.69 95 LEU A C 1
ATOM 706 O O . LEU A 1 95 ? -19.883 0.108 -3.331 1.00 92.69 95 LEU A O 1
ATOM 710 N N . MET A 1 96 ? -19.375 2.256 -3.726 1.00 93.25 96 MET A N 1
ATOM 711 C CA . MET A 1 96 ? -18.779 2.503 -2.409 1.00 93.25 96 MET A CA 1
ATOM 712 C C . MET A 1 96 ? -19.761 2.169 -1.279 1.00 93.25 96 MET A C 1
ATOM 714 O O . MET A 1 96 ? -19.398 1.466 -0.335 1.00 93.25 96 MET A O 1
ATOM 718 N N . MET A 1 97 ? -21.013 2.624 -1.384 1.00 93.19 97 MET A N 1
ATOM 719 C CA . MET A 1 97 ? -22.053 2.319 -0.396 1.00 93.19 97 MET A CA 1
ATOM 720 C C . MET A 1 97 ? -22.374 0.820 -0.353 1.00 93.19 97 MET A C 1
ATOM 722 O O . MET A 1 97 ? -22.426 0.239 0.733 1.00 93.19 97 MET A O 1
ATOM 726 N N . LEU A 1 98 ? -22.532 0.176 -1.514 1.00 94.88 98 LEU A N 1
ATOM 727 C CA . LEU A 1 98 ? -22.791 -1.263 -1.618 1.00 94.88 98 LEU A CA 1
ATOM 728 C C . LEU A 1 98 ? -21.670 -2.088 -0.969 1.00 94.88 98 LEU A C 1
ATOM 730 O O . LEU A 1 98 ? -21.936 -2.925 -0.106 1.00 94.88 98 LEU A O 1
ATOM 734 N N . PHE A 1 99 ? -20.414 -1.828 -1.333 1.00 92.00 99 PHE A N 1
ATOM 735 C CA . PHE A 1 99 ? -19.256 -2.516 -0.763 1.00 92.00 99 PHE A CA 1
ATOM 736 C C . PHE A 1 99 ? -19.032 -2.170 0.714 1.00 92.00 99 PHE A C 1
ATOM 738 O O . PHE A 1 99 ? -18.567 -3.024 1.467 1.00 92.00 99 PHE A O 1
ATOM 745 N N . GLY A 1 100 ? -19.433 -0.980 1.168 1.00 91.81 100 GLY A N 1
ATOM 746 C CA . GLY A 1 100 ? -19.478 -0.633 2.590 1.00 91.81 100 GLY A CA 1
ATOM 747 C C . GLY A 1 100 ? -20.448 -1.520 3.380 1.00 91.81 100 GLY A C 1
ATOM 748 O O . GLY A 1 100 ? -20.092 -2.040 4.442 1.00 91.81 100 GLY A O 1
ATOM 749 N N . VAL A 1 101 ? -21.645 -1.768 2.838 1.00 93.56 101 VAL A N 1
ATOM 750 C CA . VAL A 1 101 ? -22.632 -2.689 3.434 1.00 93.56 101 VAL A CA 1
ATOM 751 C C . VAL A 1 101 ? -22.129 -4.137 3.407 1.00 93.56 101 VAL A C 1
ATOM 753 O O . VAL A 1 101 ? -22.239 -4.839 4.415 1.00 93.56 101 VAL A O 1
ATOM 756 N N . ILE A 1 102 ? -21.518 -4.579 2.303 1.00 93.50 102 ILE A N 1
ATOM 757 C CA . ILE A 1 102 ? -20.895 -5.912 2.206 1.00 93.50 102 ILE A CA 1
ATOM 758 C C . ILE A 1 102 ? -19.776 -6.061 3.247 1.00 93.50 102 ILE A C 1
ATOM 760 O O . ILE A 1 102 ? -19.713 -7.069 3.953 1.00 93.50 102 ILE A O 1
ATOM 764 N N . GLY A 1 103 ? -18.931 -5.041 3.410 1.00 90.94 103 GLY A N 1
ATOM 765 C CA . GLY A 1 103 ? -17.879 -5.020 4.426 1.00 90.94 103 GLY A CA 1
ATOM 766 C C . GLY A 1 103 ? -18.435 -5.123 5.849 1.00 90.94 103 GLY A C 1
ATOM 767 O O . GLY A 1 103 ? -17.893 -5.860 6.674 1.00 90.94 103 GLY A O 1
ATOM 768 N N . TYR A 1 104 ? -19.558 -4.459 6.138 1.00 90.44 104 TYR A N 1
ATOM 769 C CA . TYR A 1 104 ? -20.257 -4.618 7.416 1.00 90.44 104 TYR A CA 1
ATOM 770 C C . TYR A 1 104 ? -20.772 -6.054 7.621 1.00 90.44 104 TYR A C 1
ATOM 772 O O . TYR A 1 104 ? -20.625 -6.606 8.715 1.00 90.44 104 TYR A O 1
ATOM 780 N N . ALA A 1 105 ? -21.311 -6.691 6.577 1.00 93.31 105 ALA A N 1
ATOM 781 C CA . ALA A 1 105 ? -21.744 -8.087 6.642 1.00 93.31 105 ALA A CA 1
ATOM 782 C C . ALA A 1 105 ? -20.569 -9.042 6.922 1.00 93.31 105 ALA A C 1
ATOM 784 O O . ALA A 1 105 ? -20.670 -9.892 7.805 1.00 93.31 105 ALA A O 1
ATOM 785 N N . PHE A 1 106 ? -19.428 -8.862 6.251 1.00 91.69 106 PHE A N 1
ATOM 786 C CA . PHE A 1 106 ? -18.210 -9.639 6.510 1.00 91.69 106 PHE A CA 1
ATOM 787 C C . PHE A 1 106 ? -17.658 -9.430 7.919 1.00 91.69 106 PHE A C 1
ATOM 789 O O . PHE A 1 106 ? -17.239 -10.400 8.548 1.00 91.69 106 PHE A O 1
ATOM 796 N N . LYS A 1 107 ? -17.739 -8.207 8.457 1.00 88.50 107 LYS A N 1
ATOM 797 C CA . LYS A 1 107 ? -17.398 -7.939 9.860 1.00 88.50 107 LYS A CA 1
ATOM 798 C C . LYS A 1 107 ? -18.298 -8.713 10.827 1.00 88.50 107 LYS A C 1
ATOM 800 O O . LYS A 1 107 ? -17.808 -9.217 11.828 1.00 88.50 107 LYS A O 1
ATOM 805 N N . LYS A 1 108 ? -19.601 -8.809 10.539 1.00 90.00 108 LYS A N 1
ATOM 806 C CA . LYS A 1 108 ? -20.569 -9.554 11.367 1.00 90.00 108 LYS A CA 1
ATOM 807 C C . LYS A 1 108 ? -20.367 -11.073 11.305 1.00 90.00 108 LYS A C 1
ATOM 809 O O . LYS A 1 108 ? -20.783 -11.777 12.214 1.00 90.00 108 LYS A O 1
ATOM 814 N N . LEU A 1 109 ? -19.754 -11.560 10.231 1.00 92.12 109 LEU A N 1
ATOM 815 C CA . LEU A 1 109 ? -19.417 -12.965 10.006 1.00 92.12 109 LEU A CA 1
ATOM 816 C C . LEU A 1 109 ? -17.991 -13.321 10.484 1.00 92.12 109 LEU A C 1
ATOM 818 O O . LEU A 1 109 ? -17.497 -14.392 10.147 1.00 92.12 109 LEU A O 1
ATOM 822 N N . ASP A 1 110 ? -17.324 -12.421 11.218 1.00 88.25 110 ASP A N 1
ATOM 823 C CA . ASP A 1 110 ? -15.951 -12.577 11.722 1.00 88.25 110 ASP A CA 1
ATOM 824 C C . ASP A 1 110 ? -14.889 -12.836 10.633 1.00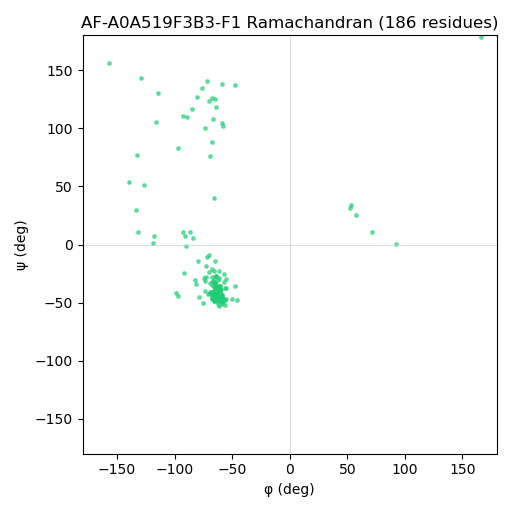 88.25 110 ASP A C 1
ATOM 826 O O . ASP A 1 110 ? -13.815 -13.384 10.894 1.00 88.25 110 ASP A O 1
ATOM 830 N N . TYR A 1 111 ? -15.140 -12.391 9.394 1.00 87.19 111 TYR A N 1
ATOM 831 C CA . TYR A 1 111 ? -14.117 -12.426 8.353 1.00 87.19 111 TYR A CA 1
ATOM 832 C C . TYR A 1 111 ? -13.095 -11.299 8.558 1.00 87.19 111 TYR A C 1
ATOM 834 O O . TYR A 1 111 ? -13.470 -10.136 8.757 1.00 87.19 111 TYR A O 1
ATOM 842 N N . PRO A 1 112 ? -11.788 -11.592 8.443 1.00 87.06 112 PRO A N 1
ATOM 843 C CA . PRO A 1 112 ? -10.757 -10.579 8.574 1.00 87.06 112 PRO A CA 1
ATOM 844 C C . PRO A 1 112 ? -10.744 -9.689 7.319 1.00 87.06 112 PRO A C 1
ATOM 846 O O . PRO A 1 112 ? -10.186 -10.040 6.279 1.00 87.06 112 PRO A O 1
ATOM 849 N N . LEU A 1 113 ? -11.363 -8.510 7.426 1.00 87.50 113 LEU A N 1
ATOM 850 C CA . LEU A 1 113 ? -11.491 -7.542 6.328 1.00 87.50 113 LEU A CA 1
ATOM 851 C C . LEU A 1 113 ? -10.137 -7.070 5.777 1.00 87.50 113 LEU A C 1
ATOM 853 O O . LEU A 1 113 ? -9.991 -6.908 4.570 1.00 87.50 113 LEU A O 1
ATOM 857 N N . ALA A 1 114 ? -9.145 -6.860 6.648 1.00 88.25 114 ALA A N 1
ATOM 858 C CA . ALA A 1 114 ? -7.840 -6.336 6.244 1.00 88.25 114 ALA A CA 1
ATOM 859 C C . ALA A 1 114 ? -7.106 -7.266 5.249 1.00 88.25 114 ALA A C 1
ATOM 861 O O . ALA A 1 114 ? -6.769 -6.799 4.163 1.00 88.25 114 ALA A O 1
ATOM 862 N N . PRO A 1 115 ? -6.922 -8.574 5.526 1.00 87.44 115 PRO A N 1
ATOM 863 C CA . PRO A 1 115 ? -6.405 -9.529 4.544 1.00 87.44 115 PRO A CA 1
ATOM 864 C C . PRO A 1 115 ? -7.202 -9.595 3.239 1.00 87.44 115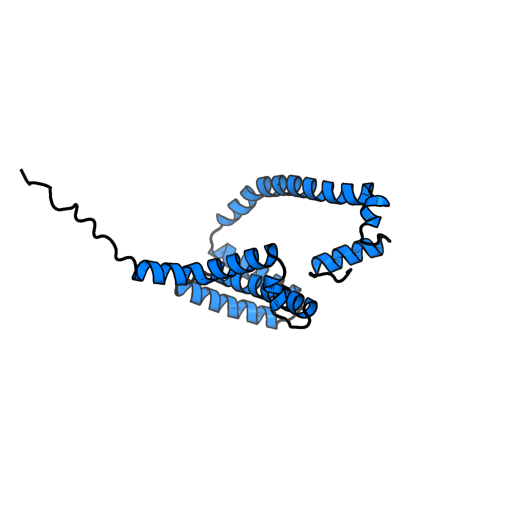 PRO A C 1
ATOM 866 O O . PRO A 1 115 ? -6.602 -9.728 2.179 1.00 87.44 115 PRO A O 1
ATOM 869 N N . LEU A 1 116 ? -8.534 -9.488 3.298 1.00 89.00 116 LEU A N 1
ATOM 870 C CA . LEU A 1 116 ? -9.387 -9.563 2.108 1.00 89.00 116 LEU A CA 1
ATOM 871 C C . LEU A 1 116 ? -9.176 -8.362 1.175 1.00 89.00 116 LEU A C 1
ATOM 873 O O . LEU A 1 116 ? -8.990 -8.542 -0.026 1.00 89.00 116 LEU A O 1
ATOM 877 N N . VAL A 1 117 ? -9.142 -7.146 1.726 1.00 88.44 117 VAL A N 1
ATOM 878 C CA . VAL A 1 117 ? -8.857 -5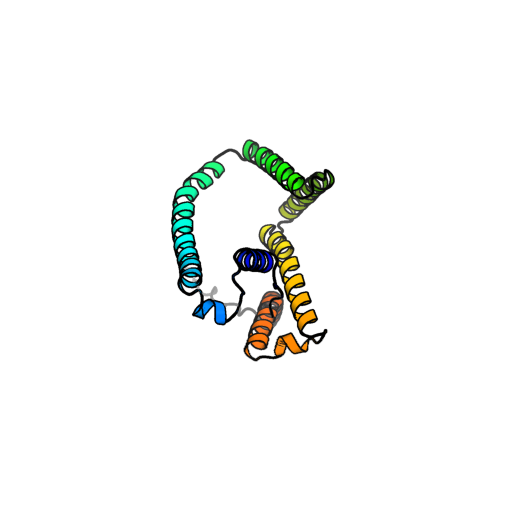.927 0.951 1.00 88.44 117 VAL A CA 1
ATOM 879 C C . VAL A 1 117 ? -7.431 -5.954 0.400 1.00 88.44 117 VAL A C 1
ATOM 881 O O . VAL A 1 117 ? -7.219 -5.614 -0.762 1.00 88.44 117 VAL A O 1
ATOM 884 N N . LEU A 1 118 ? -6.458 -6.407 1.198 1.00 89.12 118 LEU A N 1
ATOM 885 C CA . LEU A 1 118 ? -5.081 -6.578 0.730 1.00 89.12 118 LEU A CA 1
ATOM 886 C C . LEU A 1 118 ? -5.006 -7.574 -0.431 1.00 89.12 118 LEU A C 1
ATOM 888 O O . LEU A 1 118 ? -4.370 -7.270 -1.432 1.00 89.12 118 LEU A O 1
ATOM 892 N N . ALA A 1 119 ? -5.684 -8.720 -0.340 1.00 88.56 119 ALA A N 1
ATOM 893 C CA . ALA A 1 119 ? -5.721 -9.706 -1.417 1.00 88.56 119 ALA A CA 1
ATOM 894 C C . ALA A 1 119 ? -6.348 -9.141 -2.700 1.00 88.56 119 ALA A C 1
ATOM 896 O O . ALA A 1 119 ? -5.825 -9.385 -3.782 1.00 88.56 119 ALA A O 1
ATOM 897 N N . LEU A 1 120 ? -7.419 -8.349 -2.587 1.00 88.81 120 LEU A N 1
ATOM 898 C CA . LEU A 1 120 ? -8.070 -7.710 -3.733 1.00 88.81 120 LEU A CA 1
ATOM 899 C C . LEU A 1 120 ? -7.131 -6.724 -4.450 1.00 88.81 120 LEU A C 1
ATOM 901 O O . LEU A 1 120 ? -6.997 -6.776 -5.668 1.00 88.81 120 LEU A O 1
ATOM 905 N N . VAL A 1 121 ? -6.450 -5.853 -3.699 1.00 87.06 121 VAL A N 1
ATOM 906 C CA . VAL A 1 121 ? -5.556 -4.829 -4.271 1.00 87.06 121 VAL A CA 1
ATOM 907 C C . VAL A 1 121 ? -4.252 -5.433 -4.796 1.00 87.06 121 VAL A C 1
ATOM 909 O O . VAL A 1 121 ? -3.747 -5.015 -5.838 1.00 87.06 121 VAL A O 1
ATOM 912 N N . LEU A 1 122 ? -3.675 -6.398 -4.075 1.00 87.75 122 LEU A N 1
ATOM 913 C CA . LEU A 1 122 ? -2.442 -7.062 -4.504 1.00 87.75 122 LEU A CA 1
ATOM 914 C C . LEU A 1 122 ? -2.696 -8.046 -5.648 1.00 87.75 122 LEU A C 1
ATOM 916 O O . LEU A 1 122 ? -1.791 -8.253 -6.448 1.00 87.75 122 LEU A O 1
ATOM 920 N N . GLY A 1 123 ? -3.893 -8.633 -5.733 1.00 89.75 123 GLY A N 1
ATOM 921 C CA . GLY A 1 123 ? -4.270 -9.572 -6.789 1.00 89.75 123 GLY A CA 1
ATOM 922 C C . GLY A 1 123 ? -4.191 -8.946 -8.178 1.00 89.75 123 GLY A C 1
ATOM 923 O O . GLY A 1 123 ? -3.572 -9.526 -9.060 1.00 89.75 123 GLY A O 1
ATOM 924 N N . ASP A 1 124 ? -4.714 -7.730 -8.337 1.00 87.56 124 ASP A N 1
ATOM 925 C CA . ASP A 1 124 ? -4.625 -6.961 -9.587 1.00 87.56 124 ASP A CA 1
ATOM 926 C C . ASP A 1 124 ? -3.164 -6.741 -10.018 1.00 87.56 124 ASP A C 1
ATOM 928 O O . ASP A 1 124 ? -2.757 -7.075 -11.127 1.00 87.56 124 ASP A O 1
ATOM 932 N N . LYS A 1 125 ? -2.311 -6.313 -9.078 1.00 85.56 125 LYS A N 1
ATOM 933 C CA . LYS A 1 125 ? -0.871 -6.138 -9.335 1.00 85.56 125 LYS A CA 1
ATOM 934 C C . LYS A 1 125 ? -0.152 -7.451 -9.640 1.00 85.56 125 LYS A C 1
ATOM 936 O O . LYS A 1 125 ? 0.819 -7.454 -10.396 1.00 85.56 125 LYS A O 1
ATOM 941 N N . ALA A 1 126 ? -0.579 -8.545 -9.015 1.00 87.19 126 ALA A N 1
ATOM 942 C CA . ALA A 1 126 ? -0.029 -9.869 -9.267 1.00 87.19 126 ALA A CA 1
ATOM 943 C C . ALA A 1 126 ? -0.407 -10.364 -10.671 1.00 87.19 126 ALA A C 1
ATOM 945 O O . ALA A 1 126 ? 0.456 -10.903 -11.362 1.00 87.19 126 ALA A O 1
ATOM 946 N N . GLU A 1 127 ? -1.646 -10.129 -11.108 1.00 89.31 127 GLU A N 1
ATOM 947 C CA . GLU A 1 127 ? -2.123 -10.456 -12.455 1.00 89.31 127 GLU A CA 1
ATOM 948 C C . GLU A 1 127 ? -1.402 -9.623 -13.521 1.00 89.31 127 GLU A C 1
ATOM 950 O O . GLU A 1 127 ? -0.908 -10.182 -14.498 1.00 89.31 127 GLU A O 1
ATOM 955 N N . ASP A 1 128 ? -1.244 -8.315 -13.306 1.00 86.81 128 ASP A N 1
ATOM 956 C CA . ASP A 1 128 ? -0.472 -7.443 -14.200 1.00 86.81 128 ASP A CA 1
ATOM 957 C C . ASP A 1 128 ? 0.966 -7.944 -14.376 1.00 86.81 128 ASP A C 1
ATOM 959 O O . ASP A 1 128 ? 1.465 -8.072 -15.500 1.00 86.81 128 ASP A O 1
ATOM 963 N N . ALA A 1 129 ? 1.630 -8.275 -13.264 1.00 85.12 129 ALA A N 1
ATOM 964 C CA . ALA A 1 129 ? 2.986 -8.809 -13.286 1.00 85.12 129 ALA A CA 1
ATOM 965 C C . ALA A 1 129 ? 3.047 -10.171 -13.998 1.00 85.12 129 ALA A C 1
ATOM 967 O O . ALA A 1 129 ? 3.940 -10.394 -14.818 1.00 85.12 129 ALA A O 1
ATOM 968 N N . PHE A 1 130 ? 2.085 -11.062 -13.740 1.00 85.94 130 PHE A N 1
ATOM 969 C CA . PHE A 1 130 ? 1.991 -12.362 -14.401 1.00 85.94 130 PHE A CA 1
ATOM 970 C C . PHE A 1 130 ? 1.775 -12.215 -15.911 1.00 85.94 130 PHE A C 1
ATOM 972 O O . PHE A 1 130 ? 2.510 -12.804 -16.709 1.00 85.94 130 PHE A O 1
ATOM 979 N N . ARG A 1 131 ? 0.828 -11.367 -16.321 1.00 86.56 131 ARG A N 1
ATOM 980 C CA . ARG A 1 131 ? 0.543 -11.064 -17.725 1.00 86.56 131 ARG A CA 1
ATOM 981 C C . ARG A 1 131 ? 1.763 -10.473 -18.417 1.00 86.56 131 ARG A C 1
ATOM 983 O O . ARG A 1 131 ? 2.081 -10.868 -19.538 1.00 86.56 131 ARG A O 1
ATOM 990 N N . GLN A 1 132 ? 2.477 -9.569 -17.756 1.00 83.81 132 GLN A N 1
ATOM 991 C CA . GLN A 1 132 ? 3.717 -9.008 -18.281 1.00 83.81 132 GLN A CA 1
ATOM 992 C C . GLN A 1 132 ? 4.795 -10.085 -18.468 1.00 83.81 132 GLN A C 1
ATOM 994 O O . GLN A 1 132 ? 5.433 -10.126 -19.521 1.00 83.81 132 GLN A O 1
ATOM 999 N N . SER A 1 133 ? 4.988 -10.977 -17.494 1.00 84.81 133 SER A N 1
ATOM 1000 C CA . SER A 1 133 ? 5.920 -12.106 -17.621 1.00 84.81 133 SER A CA 1
ATOM 1001 C C . SER A 1 133 ? 5.540 -13.042 -18.773 1.00 84.81 133 SER A C 1
ATOM 1003 O O . SER A 1 133 ? 6.410 -13.439 -19.548 1.00 84.81 133 SER A O 1
ATOM 1005 N N . MET A 1 134 ? 4.250 -13.336 -18.945 1.00 85.62 134 MET A N 1
ATOM 1006 C CA . MET A 1 134 ? 3.740 -14.163 -20.044 1.00 85.62 134 MET A CA 1
ATOM 1007 C C . MET A 1 134 ? 3.959 -13.510 -21.413 1.00 85.62 134 MET A C 1
ATOM 1009 O O . MET A 1 134 ? 4.365 -14.188 -22.356 1.00 85.62 134 MET A O 1
ATOM 1013 N N . LEU A 1 135 ? 3.750 -12.195 -21.528 1.00 85.94 135 LEU A N 1
ATOM 1014 C CA . LEU A 1 135 ? 4.024 -11.444 -22.758 1.00 85.94 135 LEU A CA 1
ATOM 1015 C C . LEU A 1 135 ? 5.516 -11.450 -23.111 1.00 85.94 135 LEU A C 1
ATOM 1017 O O . LEU A 1 135 ? 5.867 -11.611 -24.279 1.00 85.94 135 LEU A O 1
ATOM 1021 N N . LEU A 1 136 ? 6.393 -11.322 -22.111 1.00 82.50 136 LEU A N 1
ATOM 1022 C CA . LEU A 1 136 ? 7.844 -11.413 -22.306 1.00 82.50 136 LEU A CA 1
ATOM 1023 C C . LEU A 1 136 ? 8.282 -12.810 -22.767 1.00 82.50 136 LEU A C 1
ATOM 1025 O O . LEU A 1 136 ? 9.212 -12.916 -23.563 1.00 82.50 136 LEU A O 1
ATOM 1029 N N . SER A 1 137 ? 7.603 -13.862 -22.302 1.00 82.88 137 SER A N 1
ATOM 1030 C CA . SER A 1 137 ? 7.895 -15.255 -22.664 1.00 82.88 137 SER A CA 1
ATOM 1031 C C . SER A 1 137 ? 7.118 -15.778 -23.874 1.00 82.88 137 SER A C 1
ATOM 1033 O O . SER A 1 137 ? 7.137 -16.980 -24.130 1.00 82.88 137 SER A O 1
ATOM 103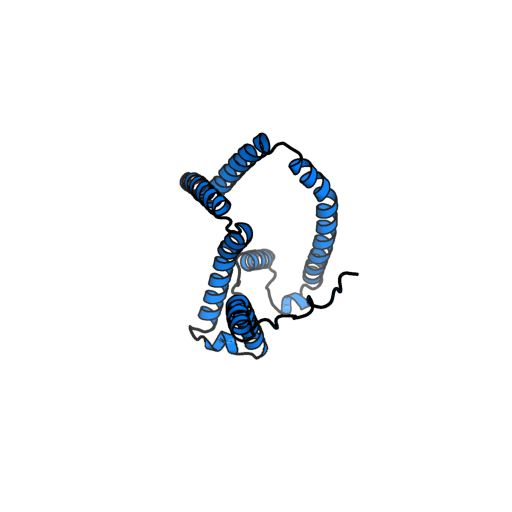5 N N . GLN A 1 138 ? 6.381 -14.916 -24.584 1.00 83.50 138 GLN A N 1
ATOM 1036 C CA . GLN A 1 138 ? 5.497 -15.307 -25.693 1.00 83.50 138 GLN A CA 1
ATOM 1037 C C . GLN A 1 138 ? 4.498 -16.429 -25.332 1.00 83.50 138 GLN A C 1
ATOM 1039 O O . GLN A 1 138 ? 4.106 -17.224 -26.181 1.00 83.50 138 GLN A O 1
ATOM 1044 N N . GLY A 1 139 ? 4.063 -16.485 -24.070 1.00 79.12 139 GLY A N 1
ATOM 1045 C CA . GLY A 1 139 ? 3.098 -17.470 -23.577 1.00 79.12 139 GLY A CA 1
ATOM 1046 C C . GLY A 1 139 ? 3.694 -18.748 -22.979 1.00 79.12 139 GLY A C 1
ATOM 1047 O O . GLY A 1 139 ? 2.927 -19.595 -22.521 1.00 79.12 139 GLY A O 1
ATOM 1048 N N . GLU A 1 140 ? 5.019 -18.908 -22.924 1.00 84.56 140 GLU A N 1
ATOM 1049 C CA . GLU A 1 140 ? 5.612 -20.066 -22.247 1.00 84.56 140 GLU A CA 1
ATOM 1050 C C . GLU A 1 140 ? 5.682 -19.895 -20.718 1.00 84.56 140 GLU A C 1
ATOM 1052 O O . GLU A 1 140 ? 6.281 -18.954 -20.200 1.00 84.56 140 GLU A O 1
ATOM 1057 N N . LEU A 1 141 ? 5.152 -20.871 -19.966 1.00 81.06 141 LEU A N 1
ATOM 1058 C CA . LEU A 1 141 ? 5.293 -20.927 -18.498 1.00 81.06 141 LEU A CA 1
ATOM 1059 C C . LEU A 1 141 ? 6.725 -21.264 -18.040 1.00 81.06 141 LEU A C 1
ATOM 1061 O O . LEU A 1 141 ? 7.035 -21.164 -16.850 1.00 81.06 141 LEU A O 1
ATOM 1065 N N . SER A 1 142 ? 7.607 -21.639 -18.973 1.00 81.25 142 SER A N 1
ATOM 1066 C CA . SER A 1 142 ? 9.020 -21.948 -18.724 1.00 81.25 142 SER A CA 1
ATOM 1067 C C . SER A 1 142 ? 9.760 -20.775 -18.065 1.00 81.25 142 SER A C 1
ATOM 1069 O O . SER A 1 142 ? 10.691 -20.997 -17.287 1.00 81.25 142 SER A O 1
ATOM 1071 N N . ILE A 1 143 ? 9.292 -19.533 -18.259 1.00 81.69 143 ILE A N 1
ATOM 1072 C CA . ILE A 1 143 ? 9.885 -18.333 -17.656 1.00 81.69 143 ILE A CA 1
ATOM 1073 C C . ILE A 1 143 ? 9.856 -18.330 -16.126 1.00 81.69 143 ILE A C 1
ATOM 1075 O O . ILE A 1 143 ? 10.765 -17.783 -15.502 1.00 81.69 143 ILE A O 1
ATOM 1079 N N . MET A 1 144 ? 8.876 -18.995 -15.507 1.00 80.00 144 MET A N 1
ATOM 1080 C CA . MET A 1 144 ? 8.767 -19.081 -14.045 1.00 80.00 144 MET A CA 1
ATOM 1081 C C . MET A 1 144 ? 9.840 -19.986 -13.416 1.00 80.00 144 MET A C 1
ATOM 1083 O O . MET A 1 144 ? 10.012 -19.987 -12.200 1.00 80.00 144 MET A O 1
ATOM 1087 N N . VAL A 1 145 ? 10.583 -20.747 -14.229 1.00 84.56 145 VAL A N 1
ATOM 1088 C CA . VAL A 1 145 ? 11.683 -21.624 -13.784 1.00 84.56 145 VAL A CA 1
ATOM 1089 C C . VAL A 1 145 ? 12.947 -21.419 -14.638 1.00 84.56 145 VAL A C 1
ATOM 1091 O O . VAL A 1 145 ? 13.915 -22.162 -14.515 1.00 84.56 145 VAL A O 1
ATOM 1094 N N . ALA A 1 146 ? 12.985 -20.384 -15.484 1.00 83.31 146 ALA A N 1
ATOM 1095 C CA . ALA A 1 146 ? 14.065 -20.180 -16.454 1.00 83.31 146 ALA A CA 1
ATOM 1096 C C . ALA A 1 146 ? 15.441 -19.938 -15.813 1.00 83.31 146 ALA A C 1
ATOM 1098 O O . ALA A 1 146 ? 16.473 -20.235 -16.410 1.00 83.31 146 ALA A O 1
ATOM 1099 N N . ASN A 1 147 ? 15.472 -19.393 -14.596 1.00 85.50 147 ASN A N 1
ATOM 1100 C CA . ASN A 1 147 ? 16.697 -19.153 -13.844 1.00 85.50 147 ASN A CA 1
ATOM 1101 C C . ASN A 1 147 ? 16.555 -19.750 -12.434 1.00 85.50 147 ASN A C 1
ATOM 1103 O O . ASN A 1 147 ? 15.473 -19.624 -11.854 1.00 85.50 147 ASN A O 1
ATOM 1107 N N . PRO A 1 148 ? 17.620 -20.329 -11.842 1.00 86.12 148 PRO A N 1
ATOM 1108 C CA . PRO A 1 148 ? 17.608 -20.812 -10.458 1.00 86.12 148 PRO A CA 1
ATOM 1109 C C . PRO A 1 148 ? 17.026 -19.806 -9.450 1.00 86.12 148 PRO A C 1
ATOM 1111 O O . PRO A 1 148 ? 16.320 -20.184 -8.512 1.00 86.12 148 PRO A O 1
ATOM 1114 N N . LEU A 1 149 ? 17.276 -18.510 -9.659 1.00 87.50 149 LEU A N 1
ATOM 1115 C CA . LEU A 1 149 ? 16.761 -17.445 -8.800 1.00 87.50 149 LEU A CA 1
ATOM 1116 C C . LEU A 1 149 ? 15.246 -17.239 -8.967 1.00 87.50 149 LEU A C 1
ATOM 1118 O O . LEU A 1 149 ? 14.529 -17.136 -7.979 1.00 87.50 149 LEU A O 1
ATOM 1122 N N . VAL A 1 150 ? 14.737 -17.251 -10.200 1.00 87.50 150 VAL A N 1
ATOM 1123 C CA . VAL A 1 150 ? 13.291 -17.139 -10.460 1.00 87.50 150 VAL A CA 1
ATOM 1124 C C . VAL A 1 150 ? 12.565 -18.385 -9.954 1.00 87.50 150 VAL A C 1
ATOM 1126 O O . VAL A 1 150 ? 11.606 -18.266 -9.199 1.00 87.50 150 VAL A O 1
ATOM 1129 N N . GLY A 1 151 ? 13.085 -19.576 -10.267 1.00 87.38 151 GLY A N 1
ATOM 1130 C CA . GLY A 1 151 ? 12.498 -20.842 -9.829 1.00 87.38 151 GLY A CA 1
ATOM 1131 C C . GLY A 1 151 ? 12.450 -20.987 -8.306 1.00 87.38 151 GLY A C 1
ATOM 1132 O O . GLY A 1 151 ? 11.448 -21.456 -7.770 1.00 87.38 151 GLY A O 1
ATOM 1133 N N . SER A 1 152 ? 13.487 -20.537 -7.587 1.00 91.06 152 SER A N 1
ATOM 1134 C CA . SER A 1 152 ? 13.475 -20.535 -6.116 1.00 91.06 152 SER A CA 1
ATOM 1135 C C . SER A 1 152 ? 12.456 -19.554 -5.531 1.00 91.06 152 SER A C 1
ATOM 1137 O O . SER A 1 152 ? 11.737 -19.925 -4.603 1.00 91.06 152 SER A O 1
ATOM 1139 N N . ILE A 1 153 ? 12.329 -18.344 -6.088 1.00 90.31 153 ILE A N 1
ATOM 1140 C CA . ILE A 1 153 ? 11.329 -17.357 -5.647 1.00 90.31 153 ILE A CA 1
ATOM 1141 C C . ILE A 1 153 ? 9.909 -17.858 -5.930 1.00 90.31 153 ILE A C 1
ATOM 1143 O O . ILE A 1 153 ? 9.057 -17.814 -5.042 1.00 90.31 153 ILE A O 1
ATOM 1147 N N . THR A 1 154 ? 9.649 -18.379 -7.130 1.00 89.19 154 THR A N 1
ATOM 1148 C CA . THR A 1 154 ? 8.349 -18.958 -7.492 1.00 89.19 154 THR A CA 1
ATOM 1149 C C . THR A 1 154 ? 8.021 -20.169 -6.621 1.00 89.19 154 THR A C 1
ATOM 1151 O O . THR A 1 154 ? 6.903 -20.279 -6.118 1.00 89.19 154 THR A O 1
ATOM 1154 N N . GLY A 1 155 ? 8.994 -21.049 -6.377 1.00 91.12 155 GLY A N 1
ATOM 1155 C CA . GLY A 1 155 ? 8.837 -22.192 -5.480 1.00 91.12 155 GLY A CA 1
ATOM 1156 C C . GLY A 1 155 ? 8.485 -21.768 -4.053 1.00 91.12 155 GLY A C 1
ATOM 1157 O O . GLY A 1 155 ? 7.519 -22.275 -3.485 1.00 91.12 155 GLY A O 1
ATOM 1158 N N . LEU A 1 156 ? 9.206 -20.792 -3.490 1.00 92.00 156 LEU A N 1
ATOM 1159 C CA . LEU A 1 156 ? 8.901 -20.220 -2.174 1.00 92.00 156 LEU A CA 1
ATOM 1160 C C . LEU A 1 156 ? 7.503 -19.597 -2.127 1.00 92.00 156 LEU A C 1
ATOM 1162 O O . LEU A 1 156 ? 6.770 -19.830 -1.166 1.00 92.00 156 LEU A O 1
ATOM 1166 N N . ALA A 1 157 ? 7.110 -18.850 -3.160 1.00 88.50 157 ALA A N 1
ATOM 1167 C CA . ALA A 1 157 ? 5.781 -18.254 -3.248 1.00 88.50 157 ALA A CA 1
ATOM 1168 C C . ALA A 1 157 ? 4.675 -19.324 -3.228 1.00 88.50 157 ALA A C 1
ATOM 1170 O O . ALA A 1 157 ? 3.713 -19.193 -2.472 1.00 88.50 157 ALA A O 1
ATOM 1171 N N . LEU A 1 158 ? 4.839 -20.415 -3.986 1.00 90.31 158 LEU A N 1
ATOM 1172 C CA . LEU A 1 158 ? 3.898 -21.540 -3.985 1.00 90.31 158 LEU A CA 1
ATOM 1173 C C . LEU A 1 158 ? 3.863 -22.253 -2.627 1.00 90.31 158 LEU A C 1
ATOM 1175 O O . LEU A 1 158 ? 2.784 -22.560 -2.123 1.00 90.31 158 LEU A O 1
ATOM 1179 N N . ILE A 1 159 ? 5.017 -22.474 -1.992 1.00 91.81 159 ILE A N 1
ATOM 1180 C CA . ILE A 1 159 ? 5.080 -23.082 -0.654 1.00 91.81 159 ILE A CA 1
ATOM 1181 C C . ILE A 1 159 ? 4.327 -22.224 0.366 1.00 91.81 159 ILE A C 1
ATOM 1183 O O . ILE A 1 159 ? 3.545 -22.766 1.144 1.00 91.81 159 ILE A O 1
ATOM 1187 N N . LEU A 1 160 ? 4.523 -20.902 0.357 1.00 90.06 160 LEU A N 1
ATOM 1188 C CA . LEU A 1 160 ? 3.824 -19.982 1.259 1.00 90.06 160 LEU A CA 1
ATOM 1189 C C . LEU A 1 160 ? 2.319 -19.929 0.974 1.00 90.06 160 LEU A C 1
ATOM 1191 O O . LEU A 1 160 ? 1.524 -19.942 1.914 1.00 90.06 160 LEU A O 1
ATOM 1195 N N . LEU A 1 161 ? 1.922 -19.935 -0.301 1.00 88.50 161 LEU A N 1
ATOM 1196 C CA . LEU A 1 161 ? 0.518 -19.964 -0.714 1.00 88.50 161 LEU A CA 1
ATOM 1197 C C . LEU A 1 161 ? -0.198 -21.221 -0.199 1.00 88.50 161 LEU A C 1
ATOM 1199 O O . LEU A 1 161 ? -1.307 -21.142 0.331 1.00 88.50 161 LEU A O 1
ATOM 1203 N N . PHE A 1 162 ? 0.451 -22.381 -0.315 1.00 92.50 162 PHE A N 1
ATOM 1204 C CA . PHE A 1 162 ? -0.104 -23.661 0.125 1.00 92.50 162 PHE A CA 1
ATOM 1205 C C . PHE A 1 162 ? 0.235 -24.012 1.578 1.00 92.50 162 PHE A C 1
ATOM 1207 O O . PHE A 1 162 ? -0.257 -25.017 2.090 1.00 92.50 162 PHE A O 1
ATOM 1214 N N . TRP A 1 163 ? 0.995 -23.179 2.291 1.00 88.69 163 TRP A N 1
ATOM 1215 C CA . TRP A 1 163 ? 1.364 -23.383 3.693 1.00 88.69 163 TRP A CA 1
ATOM 1216 C C . TRP A 1 163 ? 0.183 -23.707 4.628 1.00 88.69 163 TRP A C 1
ATOM 1218 O O . TRP A 1 163 ? 0.281 -24.672 5.393 1.00 88.69 163 TRP A O 1
ATOM 1228 N N . PRO A 1 164 ? -0.964 -22.994 4.590 1.00 84.81 164 PRO A N 1
ATOM 1229 C CA . PRO A 1 164 ? -2.110 -23.337 5.437 1.00 84.81 164 PRO A CA 1
ATOM 1230 C C . PRO A 1 164 ? -2.732 -24.705 5.098 1.00 84.81 164 PRO A C 1
ATOM 1232 O O . PRO A 1 164 ? -3.283 -25.361 5.980 1.00 84.81 164 PRO A O 1
ATOM 1235 N N . LEU A 1 165 ? -2.627 -25.175 3.852 1.00 87.06 165 LEU A N 1
ATOM 1236 C CA . LEU A 1 165 ? -3.093 -26.507 3.439 1.00 87.06 165 LEU A CA 1
ATOM 1237 C C . LEU A 1 165 ? -2.089 -27.592 3.852 1.00 87.06 165 LEU A C 1
ATOM 1239 O O . LEU A 1 165 ? -2.476 -28.599 4.445 1.00 87.06 165 LEU A O 1
ATOM 1243 N N . ILE A 1 166 ? -0.799 -27.349 3.615 1.00 85.19 166 ILE A N 1
ATOM 1244 C CA . ILE A 1 166 ? 0.313 -28.234 3.983 1.00 85.19 166 ILE A CA 1
ATOM 1245 C C . ILE A 1 166 ? 0.361 -28.437 5.504 1.00 85.19 166 ILE A C 1
ATOM 1247 O O . ILE A 1 166 ? 0.450 -29.571 5.971 1.00 85.19 166 ILE A O 1
ATOM 1251 N N . SER A 1 167 ? 0.225 -27.367 6.292 1.00 81.81 167 SER A N 1
ATOM 1252 C CA . SER A 1 167 ? 0.197 -27.440 7.761 1.00 81.81 167 SER A CA 1
ATOM 1253 C C . SER A 1 167 ? -1.011 -28.212 8.294 1.00 81.81 167 SER A C 1
ATOM 1255 O O . SER A 1 167 ? -0.856 -29.000 9.225 1.00 81.81 167 SER A O 1
ATOM 1257 N N . ARG A 1 168 ? -2.196 -28.071 7.681 1.00 82.62 168 ARG A N 1
ATOM 1258 C CA . ARG A 1 168 ? -3.383 -28.872 8.030 1.00 82.62 168 ARG A CA 1
ATOM 1259 C C . ARG A 1 168 ? -3.207 -30.354 7.695 1.00 82.62 168 ARG A C 1
ATOM 1261 O O . ARG A 1 168 ? -3.610 -31.200 8.490 1.00 82.62 168 ARG A O 1
ATOM 1268 N N . LEU A 1 169 ? -2.588 -30.679 6.559 1.00 82.69 169 LEU A N 1
ATOM 1269 C CA . LEU A 1 169 ? -2.282 -32.062 6.176 1.00 82.69 169 LEU A CA 1
ATOM 1270 C C . LEU A 1 169 ? -1.240 -32.690 7.114 1.00 82.69 169 LEU A C 1
ATOM 1272 O O . LEU A 1 169 ? -1.454 -33.791 7.615 1.00 82.69 169 LEU A O 1
ATOM 1276 N N . LEU A 1 170 ? -0.164 -31.966 7.433 1.00 81.19 170 LEU A N 1
ATOM 1277 C CA . LEU A 1 170 ? 0.867 -32.405 8.380 1.00 81.19 170 LEU A CA 1
ATOM 1278 C C . LEU A 1 170 ? 0.322 -32.561 9.805 1.00 81.19 170 LEU A C 1
ATOM 1280 O O . LEU A 1 170 ? 0.662 -33.531 10.476 1.00 81.19 170 LEU A O 1
ATOM 1284 N N . ALA A 1 171 ? -0.550 -31.658 10.263 1.00 77.31 171 ALA A N 1
ATOM 1285 C CA . ALA A 1 171 ? -1.202 -31.762 11.571 1.00 77.31 171 ALA A CA 1
ATOM 1286 C C . ALA A 1 171 ? -2.169 -32.955 11.652 1.00 77.31 171 ALA A C 1
ATOM 1288 O O . ALA A 1 171 ? -2.312 -33.562 12.707 1.00 77.31 171 ALA A O 1
ATOM 1289 N N . LYS A 1 172 ? -2.798 -33.338 10.535 1.00 72.62 172 LYS A N 1
ATOM 1290 C CA . LYS A 1 172 ? -3.651 -34.533 10.462 1.00 72.62 172 LYS A CA 1
ATOM 1291 C C . LYS A 1 172 ? -2.842 -35.838 10.486 1.00 72.62 172 LYS A C 1
ATOM 1293 O O . LYS A 1 172 ? -3.341 -36.850 10.965 1.00 72.62 172 LYS A O 1
ATOM 1298 N N . VAL A 1 173 ? -1.598 -35.807 10.001 1.00 72.75 173 VAL A N 1
ATOM 1299 C CA . VAL A 1 173 ? -0.645 -36.934 10.050 1.00 72.75 173 VAL A CA 1
ATOM 1300 C C . VAL A 1 173 ? 0.074 -37.013 11.404 1.00 72.75 173 VAL A C 1
ATOM 1302 O O . VAL A 1 173 ? 0.412 -38.097 11.874 1.00 72.75 173 VAL A O 1
ATOM 1305 N N . ARG A 1 174 ? 0.280 -35.875 12.072 1.00 63.78 174 ARG A N 1
ATOM 1306 C CA . ARG A 1 174 ? 0.958 -35.779 13.367 1.00 63.78 174 ARG A CA 1
ATOM 1307 C C . ARG A 1 174 ? -0.086 -35.730 14.490 1.00 63.78 174 ARG A C 1
ATOM 1309 O O . ARG A 1 174 ? -0.449 -34.653 14.950 1.00 63.78 174 ARG A O 1
ATOM 1316 N N . GLN A 1 175 ? -0.577 -36.900 14.915 1.00 54.44 175 GLN A N 1
ATOM 1317 C CA . GLN A 1 175 ? -1.458 -37.023 16.088 1.00 54.44 175 GLN A CA 1
ATOM 1318 C C . GLN A 1 175 ? -0.880 -36.238 17.283 1.00 54.44 175 GLN A C 1
ATOM 1320 O O . GLN A 1 175 ? 0.332 -36.308 17.526 1.00 54.44 175 GLN A O 1
ATOM 1325 N N . PRO A 1 176 ? -1.710 -35.504 18.045 1.00 48.19 176 PRO A N 1
ATOM 1326 C CA . PRO A 1 176 ? -1.244 -34.832 19.245 1.00 48.19 176 PRO A CA 1
ATOM 1327 C C . PRO A 1 176 ? -0.792 -35.908 20.234 1.00 48.19 176 PRO A C 1
ATOM 1329 O O . PRO A 1 176 ? -1.588 -36.746 20.652 1.00 48.19 176 PRO A O 1
ATOM 1332 N N . LYS A 1 177 ? 0.493 -35.902 20.609 1.00 49.97 177 LYS A N 1
ATOM 1333 C CA . LYS A 1 177 ? 0.948 -36.632 21.795 1.00 49.97 177 LYS A CA 1
ATOM 1334 C C . LYS A 1 177 ? 0.164 -36.063 22.975 1.00 49.97 177 LYS A C 1
ATOM 1336 O O . LYS A 1 177 ? 0.407 -34.939 23.405 1.00 49.97 177 LYS A O 1
ATOM 1341 N N . GLN A 1 178 ? -0.814 -36.831 23.435 1.00 47.94 178 GLN A N 1
ATOM 1342 C CA . GLN A 1 178 ? -1.519 -36.621 24.684 1.00 47.94 178 GLN A CA 1
ATOM 1343 C C . GLN A 1 178 ? -0.454 -36.641 25.783 1.00 47.94 178 GLN A C 1
ATOM 1345 O O . GLN A 1 178 ? 0.079 -37.697 26.121 1.00 47.94 178 GLN A O 1
ATOM 1350 N N . ASN A 1 179 ? -0.063 -35.465 26.275 1.00 43.09 179 ASN A N 1
ATOM 1351 C CA . ASN A 1 179 ? 0.790 -35.363 27.451 1.00 43.09 179 ASN A CA 1
ATOM 1352 C C . ASN A 1 179 ? -0.032 -35.853 28.646 1.00 43.09 179 ASN A C 1
ATOM 1354 O O . ASN A 1 179 ? -0.736 -35.092 29.303 1.00 43.09 179 ASN A O 1
ATOM 1358 N N . SER A 1 180 ? 0.041 -37.161 28.875 1.00 47.38 180 SER A N 1
ATOM 1359 C CA . SER A 1 180 ? -0.412 -37.848 30.074 1.00 47.38 180 SER A CA 1
ATOM 1360 C C . SER A 1 180 ? 0.506 -37.463 31.237 1.00 47.38 180 SER A C 1
ATOM 1362 O O . SER A 1 180 ? 1.385 -38.228 31.609 1.00 47.38 180 SER A O 1
ATOM 1364 N N . PHE A 1 181 ? 0.342 -36.252 31.773 1.00 50.38 181 PHE A N 1
ATOM 1365 C CA . PHE A 1 181 ? 1.002 -35.801 33.005 1.00 50.38 181 PHE A CA 1
ATOM 1366 C C . PHE A 1 181 ? 0.028 -34.989 33.870 1.00 50.38 181 PHE A C 1
ATOM 1368 O O . PHE A 1 181 ? 0.292 -33.850 34.237 1.00 50.38 181 PHE A O 1
ATOM 1375 N N . ALA A 1 182 ? -1.133 -35.576 34.166 1.00 48.47 182 ALA A N 1
ATOM 1376 C CA . ALA A 1 182 ? -2.099 -35.041 35.130 1.00 48.47 182 ALA A CA 1
ATOM 1377 C C . ALA A 1 182 ? -2.607 -36.127 36.102 1.00 48.47 182 ALA A C 1
ATOM 1379 O O . ALA A 1 182 ? -3.750 -36.068 36.539 1.00 48.47 182 ALA A O 1
ATOM 1380 N N . ALA A 1 183 ? -1.788 -37.144 36.404 1.00 51.00 183 ALA A N 1
ATOM 1381 C CA . ALA A 1 183 ? -2.210 -38.305 37.197 1.00 51.00 183 ALA A CA 1
ATOM 1382 C C . ALA A 1 183 ? -1.465 -38.503 38.531 1.00 51.00 183 ALA A C 1
ATOM 1384 O O . ALA A 1 183 ? -1.702 -39.505 39.191 1.00 51.00 183 ALA A O 1
ATOM 1385 N N . GLU A 1 184 ? -0.618 -37.571 38.973 1.00 52.09 184 GLU A N 1
ATOM 1386 C CA . GLU A 1 184 ? 0.031 -37.675 40.289 1.00 52.09 184 GLU A CA 1
ATOM 1387 C C . GLU A 1 184 ? -0.081 -36.354 41.055 1.00 52.09 184 GLU A C 1
ATOM 1389 O O . GLU A 1 184 ? 0.859 -35.571 41.157 1.00 52.09 184 GLU A O 1
ATOM 1394 N N . GLN A 1 185 ? -1.268 -36.097 41.601 1.00 59.41 185 GLN A N 1
ATOM 1395 C CA . GLN A 1 185 ? -1.377 -35.383 42.870 1.00 59.41 185 GLN A CA 1
ATOM 1396 C C . GLN A 1 185 ? -1.997 -36.359 43.873 1.00 59.41 185 GLN A C 1
ATOM 1398 O O . GLN A 1 185 ? -3.189 -36.650 43.752 1.00 59.41 185 GLN A O 1
ATOM 1403 N N . PRO A 1 186 ? -1.220 -36.918 44.819 1.00 57.12 186 PRO A N 1
ATOM 1404 C CA . PRO A 1 186 ? -1.811 -37.602 45.951 1.00 57.12 186 PRO A CA 1
ATOM 1405 C C . PRO A 1 186 ? -2.460 -36.540 46.844 1.00 57.12 186 PRO A C 1
ATOM 1407 O O . PRO A 1 186 ? -1.827 -35.563 47.239 1.00 57.12 186 PRO A O 1
ATOM 1410 N N . VAL A 1 187 ? -3.755 -36.715 47.086 1.00 64.44 187 VAL A N 1
ATOM 1411 C CA . VAL A 1 187 ? -4.447 -36.125 48.229 1.00 64.44 187 VAL A CA 1
ATOM 1412 C C . VAL A 1 187 ? -3.874 -36.779 49.476 1.00 64.44 187 VAL A C 1
ATOM 1414 O O . VAL A 1 187 ? -4.121 -37.961 49.674 1.00 64.44 187 VAL A O 1
ATOM 1417 N N . ASP A 1 188 ? -3.090 -36.020 50.235 1.00 55.78 188 ASP A N 1
ATOM 1418 C CA . ASP A 1 188 ? -2.953 -36.087 51.695 1.00 55.78 188 ASP A CA 1
ATOM 1419 C C . ASP A 1 188 ? -2.348 -34.764 52.197 1.00 55.78 188 ASP A C 1
ATOM 1421 O O . ASP A 1 188 ? -1.286 -34.348 51.673 1.00 55.78 188 ASP A O 1
#

Secondary structure (DSSP, 8-state):
----SSHHHHHHHHHHHHTT---STTHHHH-HHHHHHHHHHHHHHHHHHHHHHHHHHHHHHHHTTS-HHHHHHHHHHHHHHHHHHHH--HHHHHHHHHHHHHHHHHHHTT--HHHHHHHHHHHHHHHHHHHHHHHHTTT-GGGGGSSHHHHHHHHHHHHHHHHHHHHHHHHHHS--------------